Protein AF-0000000087553907 (afdb_homodimer)

Organism: NCBI:txid2305228

InterPro domains:
  IPR000595 Cyclic nucleotide-binding domain [cd00038] (11-124)
  IPR014710 RmlC-like jelly roll fold [G3DSA:2.60.120.10] (2-143)
  IPR018490 Cyclic nucleotide-binding domain superfamily [SSF51206] (7-142)

Secondary structure (DSSP, 8-state):
-HHHHHHHHTT----HHHHHHHHTT-EEEEE-TT-EEE-TTSB--EEEEEEES-EEEEEE-TTS-EEEEEEE-TT-EES-HHHHHHT-B-SEEEEESSSEEEEEEEHHHHHHHHHH-THHHHHHHHHHHHHHHHHHHHHHHHHHS-HHHHHHHHHHH-HHHHHHS-HHHHHHHHT--HHHHHHHHHHHH-/-HHHHHHHHTT----HHHHHHHHTT-EEEEE-TT-EEE-TTSB--EEEEEEES-EEEEEE-TTS-EEEEEEE-TT-EES-HHHHHHT-B-SEEEEESSSEEEEEEEHHHHHHHHHH-THHHHHHHHHHHHHHHHHHHHHHHHHHS-HHHHHHHHHHH-HHHHHHS-HHHHHHHTT--HHHHHHHHHHHH-

Foldseek 3Di:
DVLVVVLLVVFDDDDPVLVVVLCVQKDKDKAAAFGWPDAAFAFWWKKKAWQAAKKWKWAQDPVRDTATADMHGHSAMDTPPVRQQVSHGHRMIMTTNHTTMIIIHGSVSVVVSCVVPVRVVRVVVVNVVVVVVVVVVVVVCVVPDDLLRSVVVCCVVCVVVCVRGDQCNVCSNSVHHSVVSVVSVVVVVD/DVLVVVLLVVFDDDDPVLVVVLCVQKDKDKAAAFGWPDAAFAFWWKKKAWQAAKKWKWAQDPVRDTATADMHGHSAMDTPPVRQQVRHGHRMIMTTNHTTMIIIHGSVSVVVSCVVPVRVVRVVVVNVVVVVVVVVVVVVCVVPDDLLRSVVVCCVVPVVVCVRGDQCNVCSNSVHHSVVSVVSVVVVVD

Structure (mmCIF, N/CA/C/O backbone):
data_AF-0000000087553907-model_v1
#
loop_
_entity.id
_entity.type
_entity.pdbx_description
1 polymer 'Crp/Fnr family transcriptional regulator'
#
loop_
_atom_site.group_PDB
_atom_site.id
_atom_site.type_symbol
_atom_site.label_atom_id
_atom_site.label_alt_id
_atom_site.label_comp_id
_atom_site.label_asym_id
_atom_site.label_entity_id
_atom_site.label_seq_id
_atom_site.pdbx_PDB_ins_code
_atom_site.Cartn_x
_atom_site.Cartn_y
_atom_site.Cartn_z
_atom_site.occupancy
_atom_site.B_iso_or_equiv
_atom_site.auth_seq_id
_atom_site.auth_comp_id
_atom_site.auth_asym_id
_atom_site.auth_atom_id
_atom_site.pdbx_PDB_model_num
ATOM 1 N N . MET A 1 1 ? 16.312 -19.281 -7.898 1 86.62 1 MET A N 1
ATOM 2 C CA . MET A 1 1 ? 14.891 -19.109 -7.617 1 86.62 1 MET A CA 1
ATOM 3 C C . MET A 1 1 ? 14.5 -19.828 -6.336 1 86.62 1 MET A C 1
ATOM 5 O O . MET A 1 1 ? 13.312 -19.938 -6.02 1 86.62 1 MET A O 1
ATOM 9 N N . GLU A 1 2 ? 15.594 -20.219 -5.574 1 89.62 2 GLU A N 1
ATOM 10 C CA . GLU A 1 2 ? 15.344 -20.953 -4.336 1 89.62 2 GLU A CA 1
ATOM 11 C C . GLU A 1 2 ? 14.75 -20.047 -3.268 1 89.62 2 GLU A C 1
ATOM 13 O O . GLU A 1 2 ? 13.859 -20.453 -2.52 1 89.62 2 GLU A O 1
ATOM 18 N N . ILE A 1 3 ? 15.242 -18.828 -3.307 1 94.94 3 ILE A N 1
ATOM 19 C CA . ILE A 1 3 ? 14.766 -17.859 -2.324 1 94.94 3 ILE A CA 1
ATOM 20 C C . ILE A 1 3 ? 13.297 -17.547 -2.58 1 94.94 3 ILE A C 1
ATOM 22 O O . ILE A 1 3 ? 12.492 -17.516 -1.645 1 94.94 3 ILE A O 1
ATOM 26 N N . PHE A 1 4 ? 12.93 -17.406 -3.801 1 96.81 4 PHE A N 1
ATOM 27 C CA . PHE A 1 4 ? 11.539 -17.125 -4.145 1 96.81 4 PHE A CA 1
ATOM 28 C C . PHE A 1 4 ? 10.641 -18.297 -3.803 1 96.81 4 PHE A C 1
ATOM 30 O O . PHE A 1 4 ? 9.516 -18.109 -3.322 1 96.81 4 PHE A O 1
ATOM 37 N N . LYS A 1 5 ? 11.133 -19.5 -4.051 1 95.81 5 LYS A N 1
ATOM 38 C CA . LYS A 1 5 ? 10.375 -20.688 -3.717 1 95.81 5 LYS A CA 1
ATOM 39 C C . LYS A 1 5 ? 10.047 -20.75 -2.227 1 95.81 5 LYS A C 1
ATOM 41 O O . LYS A 1 5 ? 8.906 -21.016 -1.843 1 95.81 5 LYS A O 1
ATOM 46 N N . ALA A 1 6 ? 11.086 -20.5 -1.473 1 96.19 6 ALA A N 1
ATOM 47 C CA . ALA A 1 6 ? 10.906 -20.5 -0.023 1 96.19 6 ALA A CA 1
ATOM 48 C C . ALA A 1 6 ? 9.969 -19.391 0.415 1 96.19 6 ALA A C 1
ATOM 50 O O . ALA A 1 6 ? 9.172 -19.562 1.337 1 96.19 6 ALA A O 1
ATOM 51 N N . HIS A 1 7 ? 10.078 -18.266 -0.23 1 96.88 7 HIS A N 1
ATOM 52 C CA . HIS A 1 7 ? 9.211 -17.125 0.056 1 96.88 7 HIS A CA 1
ATOM 53 C C . HIS A 1 7 ? 7.758 -17.438 -0.272 1 96.88 7 HIS A C 1
ATOM 55 O O . HIS A 1 7 ? 6.863 -17.172 0.531 1 96.88 7 HIS A O 1
ATOM 61 N N . LEU A 1 8 ? 7.566 -18 -1.447 1 96.56 8 LEU A N 1
ATOM 62 C CA . LEU A 1 8 ? 6.23 -18.359 -1.904 1 96.56 8 LEU A CA 1
ATOM 63 C C . LEU A 1 8 ? 5.559 -19.312 -0.924 1 96.56 8 LEU A C 1
ATOM 65 O O . LEU A 1 8 ? 4.359 -19.203 -0.661 1 96.56 8 LEU A O 1
ATOM 69 N N . ALA A 1 9 ? 6.32 -20.203 -0.347 1 95.56 9 ALA A N 1
ATOM 70 C CA . ALA A 1 9 ? 5.812 -21.266 0.519 1 95.56 9 ALA A CA 1
ATOM 71 C C . ALA A 1 9 ? 5.285 -20.703 1.832 1 95.56 9 ALA A C 1
ATOM 73 O O . ALA A 1 9 ? 4.516 -21.359 2.535 1 95.56 9 ALA A O 1
ATOM 74 N N . LYS A 1 10 ? 5.723 -19.5 2.172 1 95.38 10 LYS A N 1
ATOM 75 C CA . LYS A 1 10 ? 5.242 -18.844 3.387 1 95.38 10 LYS A CA 1
ATOM 76 C C . LYS A 1 10 ? 3.803 -18.375 3.223 1 95.38 10 LYS A C 1
ATOM 78 O O . LYS A 1 10 ? 3.125 -18.078 4.211 1 95.38 10 LYS A O 1
ATOM 83 N N . PHE A 1 11 ? 3.344 -18.328 1.956 1 94.56 11 PHE A N 1
ATOM 84 C CA . PHE A 1 11 ? 2.062 -17.672 1.715 1 94.56 11 PHE A CA 1
ATOM 85 C C . PHE A 1 11 ? 1.065 -18.641 1.1 1 94.56 11 PHE A C 1
ATOM 87 O O . PHE A 1 11 ? -0.137 -18.547 1.354 1 94.56 11 PHE A O 1
ATOM 94 N N . ILE A 1 12 ? 1.565 -19.516 0.265 1 94.25 12 ILE A N 1
ATOM 95 C CA . ILE A 1 12 ? 0.66 -20.438 -0.421 1 94.25 12 ILE A CA 1
ATOM 96 C C . ILE A 1 12 ? 1.285 -21.828 -0.489 1 94.25 12 ILE A C 1
ATOM 98 O O . ILE A 1 12 ? 2.504 -21.969 -0.365 1 94.25 12 ILE A O 1
ATOM 102 N N . SER A 1 13 ? 0.379 -22.797 -0.747 1 94.44 13 SER A N 1
ATOM 103 C CA . SER A 1 13 ? 0.808 -24.188 -0.939 1 94.44 13 SER A CA 1
ATOM 104 C C . SER A 1 13 ? 0.602 -24.625 -2.383 1 94.44 13 SER A C 1
ATOM 106 O O . SER A 1 13 ? -0.511 -24.562 -2.908 1 94.44 13 SER A O 1
ATOM 108 N N . VAL A 1 14 ? 1.684 -24.969 -2.963 1 93.75 14 VAL A N 1
ATOM 109 C CA . VAL A 1 14 ? 1.613 -25.484 -4.328 1 93.75 14 VAL A CA 1
ATOM 110 C C . VAL A 1 14 ? 2.445 -26.766 -4.445 1 93.75 14 VAL A C 1
ATOM 112 O O . VAL A 1 14 ? 3.42 -26.938 -3.713 1 93.75 14 VAL A O 1
ATOM 115 N N . ASP A 1 15 ? 1.983 -27.609 -5.328 1 94.31 15 ASP A N 1
ATOM 116 C CA . ASP A 1 15 ? 2.789 -28.812 -5.551 1 94.31 15 ASP A CA 1
ATOM 117 C C . ASP A 1 15 ? 3.938 -28.531 -6.516 1 94.31 15 ASP A C 1
ATOM 119 O O . ASP A 1 15 ? 4.074 -27.406 -7.012 1 94.31 15 ASP A O 1
ATOM 123 N N . GLU A 1 16 ? 4.758 -29.5 -6.723 1 94.88 16 GLU A N 1
ATOM 124 C CA . GLU A 1 16 ? 5.992 -29.312 -7.477 1 94.88 16 GLU A CA 1
ATOM 125 C C . GLU A 1 16 ? 5.703 -28.922 -8.922 1 94.88 16 GLU A C 1
ATOM 127 O O . GLU A 1 16 ? 6.414 -28.109 -9.508 1 94.88 16 GLU A O 1
ATOM 132 N N . ASP A 1 17 ? 4.738 -29.531 -9.508 1 96.62 17 ASP A N 1
ATOM 133 C CA . ASP A 1 17 ? 4.383 -29.219 -10.891 1 96.62 17 ASP A CA 1
ATOM 134 C C . ASP A 1 17 ? 3.875 -27.781 -11.016 1 96.62 17 ASP A C 1
ATOM 136 O O . ASP A 1 17 ? 4.266 -27.062 -11.938 1 96.62 17 ASP A O 1
ATOM 140 N N . GLU A 1 18 ? 3.043 -27.453 -10.133 1 96.25 18 GLU A N 1
ATOM 141 C CA . GLU A 1 18 ? 2.514 -26.094 -10.109 1 96.25 18 GLU A CA 1
ATOM 142 C C . GLU A 1 18 ? 3.625 -25.078 -9.875 1 96.25 18 GLU A C 1
ATOM 144 O O . GLU A 1 18 ? 3.646 -24.016 -10.508 1 96.25 18 GLU A O 1
ATOM 149 N N . LEU A 1 19 ? 4.512 -25.453 -8.969 1 96.62 19 LEU A N 1
ATOM 150 C CA . LEU A 1 19 ? 5.629 -24.562 -8.656 1 96.62 19 LEU A CA 1
ATOM 151 C C . LEU A 1 19 ? 6.5 -24.344 -9.891 1 96.62 19 LEU A C 1
ATOM 153 O O . LEU A 1 19 ? 6.891 -23.203 -10.18 1 96.62 19 LEU A O 1
ATOM 157 N N . THR A 1 20 ? 6.797 -25.359 -10.578 1 97 20 THR A N 1
ATOM 158 C CA . THR A 1 20 ? 7.594 -25.266 -11.805 1 97 20 THR A CA 1
ATOM 159 C C . THR A 1 20 ? 6.902 -24.375 -12.828 1 97 20 THR A C 1
ATOM 161 O O . THR A 1 20 ? 7.551 -23.562 -13.477 1 97 20 THR A O 1
ATOM 164 N N . SER A 1 21 ? 5.652 -24.609 -12.992 1 98 21 SER A N 1
ATOM 165 C CA . SER A 1 21 ? 4.863 -23.781 -13.906 1 98 21 SER A CA 1
ATOM 166 C C . SER A 1 21 ? 4.906 -22.312 -13.508 1 98 21 SER A C 1
ATOM 168 O O . SER A 1 21 ? 5.137 -21.453 -14.352 1 98 21 SER A O 1
ATOM 170 N N . ILE A 1 22 ? 4.723 -22.016 -12.195 1 98 22 ILE A N 1
ATOM 171 C CA . ILE A 1 22 ? 4.746 -20.656 -11.68 1 98 22 ILE A CA 1
ATOM 172 C C . ILE A 1 22 ? 6.109 -20.031 -11.961 1 98 22 ILE A C 1
ATOM 174 O O . ILE A 1 22 ? 6.184 -18.906 -12.484 1 98 22 ILE A O 1
ATOM 178 N N . LEU A 1 23 ? 7.156 -20.75 -11.703 1 97.44 23 LEU A N 1
ATOM 179 C CA . LEU A 1 23 ? 8.508 -20.219 -11.828 1 97.44 23 LEU A CA 1
ATOM 180 C C . LEU A 1 23 ? 8.844 -19.906 -13.281 1 97.44 23 LEU A C 1
ATOM 182 O O . LEU A 1 23 ? 9.695 -19.062 -13.555 1 97.44 23 LEU A O 1
ATOM 186 N N . SER A 1 24 ? 8.172 -20.547 -14.195 1 97.88 24 SER A N 1
ATOM 187 C CA . SER A 1 24 ? 8.453 -20.391 -15.617 1 97.88 24 SER A CA 1
ATOM 188 C C . SER A 1 24 ? 8.062 -19 -16.109 1 97.88 24 SER A C 1
ATOM 190 O O . SER A 1 24 ? 8.469 -18.578 -17.203 1 97.88 24 SER A O 1
ATOM 192 N N . PHE A 1 25 ? 7.32 -18.234 -15.328 1 98.19 25 PHE A N 1
ATOM 193 C CA . PHE A 1 25 ? 6.863 -16.906 -15.727 1 98.19 25 PHE A CA 1
ATOM 194 C C . PHE A 1 25 ? 7.902 -15.859 -15.383 1 98.19 25 PHE A C 1
ATOM 196 O O . PHE A 1 25 ? 7.789 -14.703 -15.805 1 98.19 25 PHE A O 1
ATOM 203 N N . PHE A 1 26 ? 8.914 -16.25 -14.625 1 98.12 26 PHE A N 1
ATOM 204 C CA . PHE A 1 26 ? 9.906 -15.297 -14.133 1 98.12 26 PHE A CA 1
ATOM 205 C C . PHE A 1 26 ? 11.227 -15.453 -14.883 1 98.12 26 PHE A C 1
ATOM 207 O O . PHE A 1 26 ? 11.594 -16.562 -15.273 1 98.12 26 PHE A O 1
ATOM 214 N N . GLU A 1 27 ? 11.867 -14.367 -15.086 1 97.81 27 GLU A N 1
ATOM 215 C CA . GLU A 1 27 ? 13.227 -14.359 -15.617 1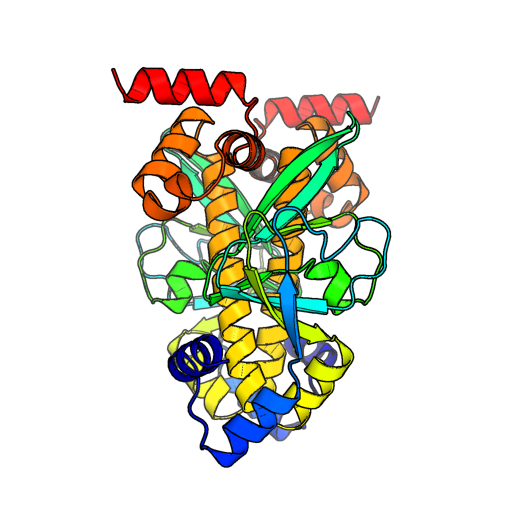 97.81 27 GLU A CA 1
ATOM 216 C C . GLU A 1 27 ? 14.242 -13.977 -14.547 1 97.81 27 GLU A C 1
ATOM 218 O O . GLU A 1 27 ? 13.984 -13.086 -13.734 1 97.81 27 GLU A O 1
ATOM 223 N N . VAL A 1 28 ? 15.359 -14.664 -14.531 1 97.69 28 VAL A N 1
ATOM 224 C CA . VAL A 1 28 ? 16.438 -14.32 -13.602 1 97.69 28 VAL A CA 1
ATOM 225 C C . VAL A 1 28 ? 17.312 -13.227 -14.203 1 97.69 28 VAL A C 1
ATOM 227 O O . VAL A 1 28 ? 17.719 -13.32 -15.367 1 97.69 28 VAL A O 1
ATOM 230 N N . LEU A 1 29 ? 17.578 -12.203 -13.438 1 98.19 29 LEU A N 1
ATOM 231 C CA . LEU A 1 29 ? 18.406 -11.094 -13.891 1 98.19 29 LEU A CA 1
ATOM 232 C C . LEU A 1 29 ? 19.516 -10.797 -12.883 1 98.19 29 LEU A C 1
ATOM 234 O O . LEU A 1 29 ? 19.25 -10.453 -11.734 1 98.19 29 LEU A O 1
ATOM 238 N N . GLU A 1 30 ? 20.703 -11 -13.266 1 98.19 30 GLU A N 1
ATOM 239 C CA . GLU A 1 30 ? 21.859 -10.555 -12.492 1 98.19 30 GLU A CA 1
ATOM 240 C C . GLU A 1 30 ? 22.188 -9.094 -12.781 1 98.19 30 GLU A C 1
ATOM 242 O O . GLU A 1 30 ? 22.266 -8.688 -13.938 1 98.19 30 GLU A O 1
ATOM 247 N N . VAL A 1 31 ? 22.344 -8.375 -11.75 1 97.75 31 VAL A N 1
ATOM 248 C CA . VAL A 1 31 ? 22.516 -6.93 -11.898 1 97.75 31 VAL A CA 1
ATOM 249 C C . VAL A 1 31 ? 23.781 -6.48 -11.18 1 97.75 31 VAL A C 1
ATOM 251 O O . VAL A 1 31 ? 24.031 -6.867 -10.039 1 97.75 31 VAL A O 1
ATOM 254 N N . LYS A 1 32 ? 24.594 -5.66 -11.844 1 98.25 32 LYS A N 1
ATOM 255 C CA . LYS A 1 32 ? 25.797 -5.102 -11.234 1 98.25 32 LYS A CA 1
ATOM 256 C C . LYS A 1 32 ? 25.453 -3.951 -10.297 1 98.25 32 LYS A C 1
ATOM 258 O O . LYS A 1 32 ? 24.359 -3.396 -10.359 1 98.25 32 LYS A O 1
ATOM 263 N N . LYS A 1 33 ? 26.406 -3.729 -9.43 1 97.38 33 LYS A N 1
ATOM 264 C CA . LYS A 1 33 ? 26.25 -2.559 -8.57 1 97.38 33 LYS A CA 1
ATOM 265 C C . LYS A 1 33 ? 26.031 -1.294 -9.398 1 97.38 33 LYS A C 1
ATOM 267 O O . LYS A 1 33 ? 26.703 -1.08 -10.406 1 97.38 33 LYS A O 1
ATOM 272 N N . LYS A 1 34 ? 25 -0.521 -9.086 1 97.44 34 LYS A N 1
ATOM 273 C CA . LYS A 1 34 ? 24.672 0.776 -9.672 1 97.44 34 LYS A CA 1
ATOM 274 C C . LYS A 1 34 ? 24.094 0.619 -11.07 1 97.44 34 LYS A C 1
ATOM 276 O O . LYS A 1 34 ? 24.094 1.565 -11.859 1 97.44 34 LYS A O 1
ATOM 281 N N . GLN A 1 35 ? 23.703 -0.56 -11.375 1 98.31 35 GLN A N 1
ATOM 282 C CA . GLN A 1 35 ? 23.016 -0.763 -12.648 1 98.31 35 GLN A CA 1
ATOM 283 C C . GLN A 1 35 ? 21.547 -0.369 -12.555 1 98.31 35 GLN A C 1
ATOM 285 O O . GLN A 1 35 ? 20.875 -0.718 -11.594 1 98.31 35 GLN A O 1
ATOM 290 N N . ASN A 1 36 ? 21.047 0.362 -13.562 1 98.19 36 ASN A N 1
ATOM 291 C CA . ASN A 1 36 ? 19.641 0.758 -13.602 1 98.19 36 ASN A CA 1
ATOM 292 C C . ASN A 1 36 ? 18.766 -0.342 -14.195 1 98.19 36 ASN A C 1
ATOM 294 O O . ASN A 1 36 ? 19.078 -0.88 -15.258 1 98.19 36 ASN A O 1
ATOM 298 N N . LEU A 1 37 ? 17.781 -0.669 -13.469 1 98.25 37 LEU A N 1
ATOM 299 C CA . LEU A 1 37 ? 16.797 -1.632 -13.953 1 98.25 37 LEU A CA 1
ATOM 300 C C . LEU A 1 37 ? 15.602 -0.92 -14.57 1 98.25 37 LEU A C 1
ATOM 302 O O . LEU A 1 37 ? 14.883 -1.499 -15.383 1 98.25 37 LEU A O 1
ATOM 306 N N . MET A 1 38 ? 15.328 0.239 -14.188 1 97.5 38 MET A N 1
ATOM 307 C CA . MET A 1 38 ? 14.297 1.128 -14.711 1 97.5 38 MET A CA 1
ATOM 308 C C . MET A 1 38 ? 14.773 2.576 -14.719 1 97.5 38 MET A C 1
ATOM 310 O O . MET A 1 38 ? 15.391 3.035 -13.75 1 97.5 38 MET A O 1
ATOM 314 N N . ILE A 1 39 ? 14.508 3.254 -15.781 1 97 39 ILE A N 1
ATOM 315 C CA . ILE A 1 39 ? 14.906 4.648 -15.922 1 97 39 ILE A CA 1
ATOM 316 C C . ILE A 1 39 ? 13.664 5.531 -16 1 97 39 ILE A C 1
ATOM 318 O O . ILE A 1 39 ? 12.719 5.223 -16.734 1 97 39 ILE A O 1
ATOM 322 N N . GLY A 1 40 ? 13.734 6.543 -15.195 1 96.31 40 GLY A N 1
ATOM 323 C CA . GLY A 1 40 ? 12.641 7.496 -15.273 1 96.31 40 GLY A CA 1
ATOM 324 C C . GLY A 1 40 ? 12.375 7.992 -16.688 1 96.31 40 GLY A C 1
ATOM 325 O O . GLY A 1 40 ? 13.312 8.234 -17.453 1 96.31 40 GLY A O 1
ATOM 326 N N . GLY A 1 41 ? 11.078 8.125 -16.984 1 96.62 41 GLY A N 1
ATOM 327 C CA . GLY A 1 41 ? 10.711 8.594 -18.312 1 96.62 41 GLY A CA 1
ATOM 328 C C . GLY A 1 41 ? 10.367 7.465 -19.266 1 96.62 41 GLY A C 1
ATOM 329 O O . GLY A 1 41 ? 9.969 7.715 -20.406 1 96.62 41 GLY A O 1
ATOM 330 N N . GLU A 1 42 ? 10.508 6.234 -18.844 1 96.81 42 GLU A N 1
ATOM 331 C CA . GLU A 1 42 ? 10.133 5.082 -19.656 1 96.81 42 GLU A CA 1
ATOM 332 C C . GLU A 1 42 ? 8.898 4.387 -19.109 1 96.81 42 GLU A C 1
ATOM 334 O O . GLU A 1 42 ? 8.531 4.586 -17.938 1 96.81 42 GLU A O 1
ATOM 339 N N . VAL A 1 43 ? 8.297 3.605 -19.953 1 97.75 43 VAL A N 1
ATOM 340 C CA . VAL A 1 43 ? 7.145 2.826 -19.516 1 97.75 43 VAL A CA 1
ATOM 341 C C . VAL A 1 43 ? 7.586 1.761 -18.516 1 97.75 43 VAL A C 1
ATOM 343 O O . VAL A 1 43 ? 8.578 1.065 -18.734 1 97.75 43 VAL A O 1
ATOM 346 N N . CYS A 1 44 ? 6.938 1.683 -17.391 1 98.06 44 CYS A N 1
ATOM 347 C CA . CYS A 1 44 ? 7.207 0.649 -16.391 1 98.06 44 CYS A CA 1
ATOM 348 C C . CYS A 1 44 ? 6.645 -0.695 -16.828 1 98.06 44 CYS A C 1
ATOM 350 O O . CYS A 1 44 ? 5.426 -0.893 -16.844 1 98.06 44 CYS A O 1
ATOM 352 N N . ARG A 1 45 ? 7.461 -1.688 -17.062 1 97.12 45 ARG A N 1
ATOM 353 C CA . ARG A 1 45 ? 7.004 -2.928 -17.688 1 97.12 45 ARG A CA 1
ATOM 354 C C . ARG A 1 45 ? 7.238 -4.117 -16.75 1 97.12 45 ARG A C 1
ATOM 356 O O . ARG A 1 45 ? 6.648 -5.184 -16.953 1 97.12 45 ARG A O 1
ATOM 363 N N . PHE A 1 46 ? 8.07 -3.83 -15.727 1 98.19 46 PHE A N 1
ATOM 364 C CA . PHE A 1 46 ? 8.523 -4.977 -14.945 1 98.19 46 PHE A CA 1
ATOM 365 C C . PHE A 1 46 ? 8.422 -4.691 -13.453 1 98.19 46 PHE A C 1
ATOM 367 O O . PHE A 1 46 ? 8.445 -3.529 -13.039 1 98.19 46 PHE A O 1
ATOM 374 N N . MET A 1 47 ? 8.203 -5.68 -12.703 1 98.5 47 MET A N 1
ATOM 375 C CA . MET A 1 47 ? 8.477 -5.676 -11.273 1 98.5 47 MET A CA 1
ATOM 376 C C . MET A 1 47 ? 9.586 -6.656 -10.922 1 98.5 47 MET A C 1
ATOM 378 O O . MET A 1 47 ? 9.82 -7.625 -11.648 1 98.5 47 MET A O 1
ATOM 382 N N . TYR A 1 48 ? 10.258 -6.414 -9.844 1 98.75 48 TYR A N 1
ATOM 383 C CA . TYR A 1 48 ? 11.453 -7.172 -9.508 1 98.75 48 TYR A CA 1
ATOM 384 C C . TYR A 1 48 ? 11.352 -7.754 -8.102 1 98.75 48 TYR A C 1
ATOM 386 O O . TYR A 1 48 ? 10.938 -7.066 -7.168 1 98.75 48 TYR A O 1
ATOM 394 N N . PHE A 1 49 ? 11.633 -8.969 -7.945 1 98.75 49 PHE A N 1
ATOM 395 C CA . PHE A 1 49 ? 11.812 -9.641 -6.66 1 98.75 49 PHE A CA 1
ATOM 396 C C . PHE A 1 49 ? 13.289 -9.836 -6.355 1 98.75 49 PHE A C 1
ATOM 398 O O . PHE A 1 49 ? 14.023 -10.43 -7.152 1 98.75 49 PHE A O 1
ATOM 405 N N . VAL A 1 50 ? 13.719 -9.422 -5.156 1 98.25 50 VAL A N 1
ATOM 406 C CA . VAL A 1 50 ? 15.141 -9.492 -4.836 1 98.25 50 VAL A CA 1
ATOM 407 C C . VAL A 1 50 ? 15.477 -10.867 -4.262 1 98.25 50 VAL A C 1
ATOM 409 O O . VAL A 1 50 ? 15.055 -11.195 -3.148 1 98.25 50 VAL A O 1
ATOM 412 N N . GLU A 1 51 ? 16.188 -11.617 -5.043 1 98.12 51 GLU A N 1
ATOM 413 C CA . GLU A 1 51 ? 16.703 -12.883 -4.543 1 98.12 51 GLU A CA 1
ATOM 414 C C . GLU A 1 51 ? 17.938 -12.68 -3.666 1 98.12 51 GLU A C 1
ATOM 416 O O . GLU A 1 51 ? 18.06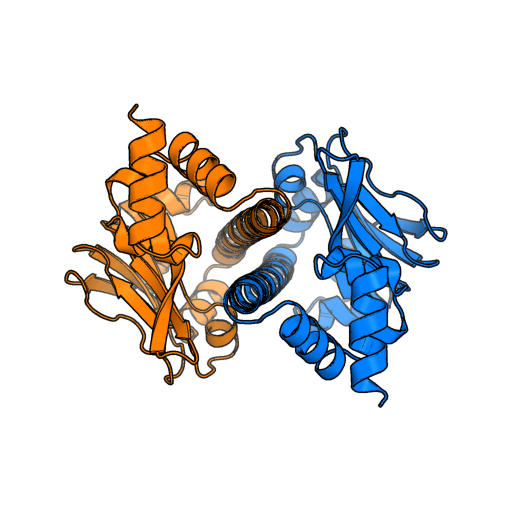2 -13.297 -2.607 1 98.12 51 GLU A O 1
ATOM 421 N N . LYS A 1 52 ? 18.781 -11.906 -4.145 1 97.25 52 LYS A N 1
ATOM 422 C CA . LYS A 1 52 ? 20 -11.516 -3.449 1 97.25 52 LYS A CA 1
ATOM 423 C C . LYS A 1 52 ? 20.375 -10.07 -3.777 1 97.25 52 LYS A C 1
ATOM 425 O O . LYS A 1 52 ? 20.312 -9.656 -4.934 1 97.25 52 LYS A O 1
ATOM 430 N N . GLY A 1 53 ? 20.766 -9.383 -2.684 1 96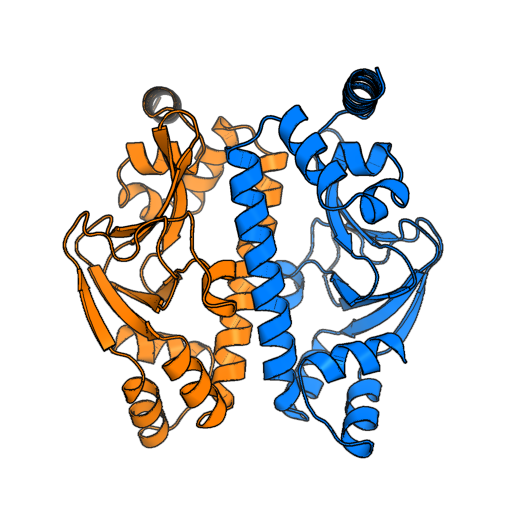.81 53 GLY A N 1
ATOM 431 C CA . GLY A 1 53 ? 21.25 -8.031 -2.902 1 96.81 53 GLY A CA 1
ATOM 432 C C . GLY A 1 53 ? 20.297 -6.961 -2.41 1 96.81 53 GLY A C 1
ATOM 433 O O . GLY A 1 53 ? 19.594 -7.156 -1.406 1 96.81 53 GLY A O 1
ATOM 434 N N . CYS A 1 54 ? 20.328 -5.738 -3.025 1 97.5 54 CYS A N 1
ATOM 435 C CA . CYS A 1 54 ? 19.562 -4.578 -2.586 1 97.5 54 CYS A CA 1
ATOM 436 C C . CYS A 1 54 ? 19.297 -3.623 -3.746 1 97.5 54 CYS A C 1
ATOM 438 O O . CYS A 1 54 ? 20.219 -3.246 -4.465 1 97.5 54 CYS A O 1
ATOM 440 N N . LEU A 1 55 ? 18.062 -3.34 -3.984 1 98.19 55 LEU A N 1
ATOM 441 C CA . LEU A 1 55 ? 17.656 -2.342 -4.965 1 98.19 55 LEU A CA 1
ATOM 442 C C . LEU A 1 55 ? 17.125 -1.091 -4.277 1 98.19 55 LEU A C 1
ATOM 444 O O . LEU A 1 55 ? 16.734 -1.139 -3.107 1 98.19 55 LEU A O 1
ATOM 448 N N . ARG A 1 56 ? 17.156 -0.009 -4.969 1 97.94 56 ARG A N 1
ATOM 449 C CA . ARG A 1 56 ? 16.5 1.206 -4.504 1 97.94 56 ARG A CA 1
ATOM 450 C C . ARG A 1 56 ? 15.625 1.809 -5.605 1 97.94 56 ARG A C 1
ATOM 452 O O . ARG A 1 56 ? 15.906 1.633 -6.793 1 97.94 56 ARG A O 1
ATOM 459 N N . LYS A 1 57 ? 14.562 2.396 -5.227 1 98.12 57 LYS A N 1
ATOM 460 C CA . LYS A 1 57 ? 13.727 3.234 -6.078 1 98.12 57 LYS A CA 1
ATOM 461 C C . LYS A 1 57 ? 13.875 4.711 -5.723 1 98.12 57 LYS A C 1
ATOM 463 O O . LYS A 1 57 ? 13.836 5.074 -4.543 1 98.12 57 LYS A O 1
ATOM 468 N N . PHE A 1 58 ? 14.109 5.555 -6.715 1 97.69 58 PHE A N 1
ATOM 469 C CA . PHE A 1 58 ? 14.328 6.973 -6.453 1 97.69 58 PHE A CA 1
ATOM 470 C C . PHE A 1 58 ? 13.836 7.816 -7.621 1 97.69 58 PHE A C 1
ATOM 472 O O . PHE A 1 58 ? 13.609 7.297 -8.719 1 97.69 58 PHE A O 1
ATOM 479 N N . PHE A 1 59 ? 13.562 9.016 -7.383 1 96.38 59 PHE A N 1
ATOM 480 C CA . PHE A 1 59 ? 13.258 10 -8.414 1 96.38 59 PHE A CA 1
ATOM 481 C C . PHE A 1 59 ? 14.211 11.188 -8.336 1 96.38 59 PHE A C 1
ATOM 483 O O . PHE A 1 59 ? 14.938 11.336 -7.348 1 96.38 59 PHE A O 1
ATOM 490 N N . ILE A 1 60 ? 14.344 11.898 -9.375 1 94.75 60 ILE A N 1
ATOM 491 C CA . ILE A 1 60 ? 15.156 13.109 -9.406 1 94.75 60 ILE A CA 1
ATOM 492 C C . ILE A 1 60 ? 14.258 14.336 -9.211 1 94.75 60 ILE A C 1
ATOM 494 O O . ILE A 1 60 ? 13.359 14.586 -10.016 1 94.75 60 ILE A O 1
ATOM 498 N N . ASN A 1 61 ? 14.539 15.086 -8.188 1 88.75 61 ASN A N 1
ATOM 499 C CA . ASN A 1 61 ? 13.68 16.219 -7.879 1 88.75 61 ASN A CA 1
ATOM 500 C C . ASN A 1 61 ? 14 17.422 -8.758 1 88.75 61 ASN A C 1
ATOM 502 O O . ASN A 1 61 ? 14.875 17.359 -9.625 1 88.75 61 ASN A O 1
ATOM 506 N N . GLU A 1 62 ? 13.242 18.516 -8.547 1 85.88 62 GLU A N 1
ATOM 507 C CA . GLU A 1 62 ? 13.359 19.703 -9.383 1 85.88 62 GLU A CA 1
ATOM 508 C C . GLU A 1 62 ? 14.758 20.312 -9.289 1 85.88 62 GLU A C 1
ATOM 510 O O . GLU A 1 62 ? 15.211 21 -10.203 1 85.88 62 GLU A O 1
ATOM 515 N N . LYS A 1 63 ? 15.445 20.094 -8.203 1 87.19 63 LYS A N 1
ATOM 516 C CA . LYS A 1 63 ? 16.797 20.625 -7.988 1 87.19 63 LYS A CA 1
ATOM 517 C C . LYS A 1 63 ? 17.844 19.672 -8.555 1 87.19 63 LYS A C 1
ATOM 519 O O . LYS A 1 63 ? 19.047 19.891 -8.391 1 87.19 63 LYS A O 1
ATOM 524 N N . GLY A 1 64 ? 17.422 18.547 -9.133 1 90.69 64 GLY A N 1
ATOM 525 C CA . GLY A 1 64 ? 18.328 17.594 -9.734 1 90.69 64 GLY A CA 1
ATOM 526 C C . GLY A 1 64 ? 18.891 16.594 -8.734 1 90.69 64 GLY A C 1
ATOM 527 O O . GLY A 1 64 ? 19.844 15.875 -9.031 1 90.69 64 GLY A O 1
ATOM 528 N N . ILE A 1 65 ? 18.375 16.562 -7.621 1 91.75 65 ILE A N 1
ATOM 529 C CA . ILE A 1 65 ? 18.875 15.688 -6.559 1 91.75 65 ILE A CA 1
ATOM 530 C C . ILE A 1 65 ? 18.094 14.383 -6.555 1 91.75 65 ILE A C 1
ATOM 532 O O . ILE A 1 65 ? 16.859 14.391 -6.668 1 91.75 65 ILE A O 1
ATOM 536 N N . GLU A 1 66 ? 18.828 13.273 -6.43 1 94.69 66 GLU A N 1
ATOM 537 C CA . GLU A 1 66 ? 18.188 11.977 -6.301 1 94.69 66 GLU A CA 1
ATOM 538 C C . GLU A 1 66 ? 17.547 11.812 -4.918 1 94.69 66 GLU A C 1
ATOM 540 O O . GLU A 1 66 ? 18.219 12.023 -3.9 1 94.69 66 GLU A O 1
ATOM 545 N N . GLN A 1 67 ? 16.312 11.508 -4.934 1 95.44 67 GLN A N 1
ATOM 546 C CA . GLN A 1 67 ? 15.602 11.227 -3.691 1 95.44 67 GLN A CA 1
ATOM 547 C C . GLN A 1 67 ? 15.125 9.773 -3.646 1 95.44 67 GLN A C 1
ATOM 549 O O . GLN A 1 67 ? 14.195 9.398 -4.359 1 95.44 67 GLN A O 1
ATOM 554 N N . THR A 1 68 ? 15.781 8.992 -2.768 1 95.94 68 THR A N 1
ATOM 555 C CA . THR A 1 68 ? 15.383 7.598 -2.604 1 95.94 68 THR A CA 1
ATOM 556 C C . THR A 1 68 ? 14.062 7.5 -1.84 1 95.94 68 THR A C 1
ATOM 558 O O . THR A 1 68 ? 13.883 8.156 -0.816 1 95.94 68 THR A O 1
ATOM 561 N N . THR A 1 69 ? 13.133 6.664 -2.338 1 95 69 THR A N 1
ATOM 562 C CA . THR A 1 69 ? 11.836 6.527 -1.688 1 95 69 THR A CA 1
ATOM 563 C C . THR A 1 69 ? 11.648 5.117 -1.142 1 95 69 THR A C 1
ATOM 565 O O . THR A 1 69 ? 10.797 4.883 -0.285 1 95 69 THR A O 1
ATOM 568 N N . GLU A 1 70 ? 12.406 4.168 -1.61 1 95.38 70 GLU A N 1
ATOM 569 C CA . GLU A 1 70 ? 12.219 2.77 -1.237 1 95.38 70 GLU A CA 1
ATOM 570 C C . GLU A 1 70 ? 13.492 1.962 -1.439 1 95.38 70 GLU A C 1
ATOM 572 O O . GLU A 1 70 ? 14.258 2.225 -2.371 1 95.38 70 GLU A O 1
ATOM 577 N N . PHE A 1 71 ? 13.656 1.072 -0.506 1 95.31 71 PHE A N 1
ATOM 578 C CA . PHE A 1 71 ? 14.656 0.024 -0.699 1 95.31 71 PHE A CA 1
ATOM 579 C C . PHE A 1 71 ? 13.992 -1.347 -0.761 1 95.31 71 PHE A C 1
ATOM 581 O O . PHE A 1 71 ? 12.922 -1.552 -0.186 1 95.31 71 PHE A O 1
ATOM 588 N N . ALA A 1 72 ? 14.578 -2.221 -1.491 1 96.5 72 ALA A N 1
ATOM 589 C CA . ALA A 1 72 ? 14.164 -3.623 -1.499 1 96.5 72 ALA A CA 1
ATOM 590 C C . ALA A 1 72 ? 15.367 -4.547 -1.312 1 96.5 72 ALA A C 1
ATOM 592 O O . ALA A 1 72 ? 16.344 -4.473 -2.064 1 96.5 72 ALA A O 1
ATOM 593 N N . ILE A 1 73 ? 15.297 -5.34 -0.266 1 95 73 ILE A N 1
ATOM 594 C CA . ILE A 1 73 ? 16.297 -6.367 -0.012 1 95 73 ILE A CA 1
ATOM 595 C C . ILE A 1 73 ? 15.703 -7.75 -0.272 1 95 73 ILE A C 1
ATOM 597 O O . ILE A 1 73 ? 14.641 -7.867 -0.88 1 95 73 ILE A O 1
ATOM 601 N N . GLU A 1 74 ? 16.406 -8.781 0.134 1 96.12 74 GLU A N 1
ATOM 602 C CA . GLU A 1 74 ? 15.953 -10.141 -0.148 1 96.12 74 GLU A CA 1
ATOM 603 C C . GLU A 1 74 ? 14.516 -10.352 0.315 1 96.12 74 GLU A C 1
ATOM 605 O O . GLU A 1 74 ? 14.141 -9.93 1.409 1 96.12 74 GLU A O 1
ATOM 610 N N . ASN A 1 75 ? 13.672 -10.93 -0.625 1 96.69 75 ASN A N 1
ATOM 611 C CA . ASN A 1 75 ? 12.281 -11.305 -0.37 1 96.69 75 ASN A CA 1
ATOM 612 C C . ASN A 1 75 ? 11.328 -10.141 -0.623 1 96.69 75 ASN A C 1
ATOM 614 O O . ASN A 1 75 ? 10.117 -10.281 -0.453 1 96.69 75 ASN A O 1
ATOM 618 N N . TRP A 1 76 ? 11.898 -9.016 -0.984 1 96.44 76 TRP A N 1
ATOM 619 C CA . TRP A 1 76 ? 11.039 -7.863 -1.232 1 96.44 76 TRP A CA 1
ATOM 620 C C . TRP A 1 76 ? 10.805 -7.676 -2.727 1 96.44 76 TRP A C 1
ATOM 622 O O . TRP A 1 76 ? 11.695 -7.926 -3.541 1 96.44 76 TRP A O 1
ATOM 632 N N . TRP A 1 77 ? 9.648 -7.219 -3.066 1 98.44 77 TRP A N 1
ATOM 633 C CA . TRP A 1 77 ? 9.297 -6.766 -4.406 1 98.44 77 TRP A CA 1
ATOM 634 C C . TRP A 1 77 ? 9.516 -5.262 -4.547 1 98.44 77 TRP A C 1
ATOM 636 O O . TRP A 1 77 ? 9.445 -4.523 -3.564 1 98.44 77 TRP A O 1
ATOM 646 N N . ILE A 1 78 ? 9.836 -4.832 -5.785 1 98.25 78 ILE A N 1
ATOM 647 C CA . ILE A 1 78 ? 9.969 -3.395 -5.992 1 98.25 78 ILE A CA 1
ATOM 648 C C . ILE A 1 78 ? 9.562 -3.039 -7.422 1 98.25 78 ILE A C 1
ATOM 650 O O . ILE A 1 78 ? 9.883 -3.766 -8.367 1 98.25 78 ILE A O 1
ATOM 654 N N . THR A 1 79 ? 8.836 -2.025 -7.629 1 98.5 79 THR A N 1
ATOM 655 C CA . THR A 1 79 ? 8.438 -1.426 -8.898 1 98.5 79 THR A CA 1
ATOM 656 C C . THR A 1 79 ? 7.754 -0.079 -8.664 1 98.5 79 THR A C 1
ATOM 658 O O . THR A 1 79 ? 7.586 0.352 -7.523 1 98.5 79 THR A O 1
ATOM 661 N N . ASP A 1 80 ? 7.559 0.638 -9.734 1 97.94 80 ASP A N 1
ATOM 662 C CA . ASP A 1 80 ? 6.574 1.715 -9.703 1 97.94 80 ASP A CA 1
ATOM 663 C C . ASP A 1 80 ? 5.156 1.169 -9.867 1 97.94 80 ASP A C 1
ATOM 665 O O . ASP A 1 80 ? 4.656 1.055 -10.984 1 97.94 80 ASP A O 1
ATOM 669 N N . THR A 1 81 ? 4.555 0.909 -8.703 1 97.94 81 THR A N 1
ATOM 670 C CA . THR A 1 81 ? 3.311 0.148 -8.688 1 97.94 81 THR A CA 1
ATOM 671 C C . THR A 1 81 ? 2.244 0.843 -9.531 1 97.94 81 THR A C 1
ATOM 673 O O . THR A 1 81 ? 1.511 0.19 -10.273 1 97.94 81 THR A O 1
ATOM 676 N N . PHE A 1 82 ? 2.117 2.127 -9.445 1 96.56 82 PHE A N 1
ATOM 677 C CA . PHE A 1 82 ? 1.138 2.898 -10.203 1 96.56 82 PHE A CA 1
ATOM 678 C C . PHE A 1 82 ? 1.387 2.77 -11.695 1 96.56 82 PHE A C 1
ATOM 680 O O . PHE A 1 82 ? 0.468 2.465 -12.461 1 96.56 82 PHE A O 1
ATOM 687 N N . ALA A 1 83 ? 2.596 3.01 -12.07 1 97.44 83 ALA A N 1
ATOM 688 C CA . ALA A 1 83 ? 2.945 2.955 -13.484 1 97.44 83 ALA A CA 1
ATOM 689 C C . ALA A 1 83 ? 2.875 1.524 -14.016 1 97.44 83 ALA A C 1
ATOM 691 O O . ALA A 1 83 ? 2.482 1.297 -15.164 1 97.44 83 ALA A O 1
ATOM 692 N N . PHE A 1 84 ? 3.248 0.554 -13.18 1 97.94 84 PHE A N 1
ATOM 693 C CA . PHE A 1 84 ? 3.266 -0.849 -13.578 1 97.94 84 PHE A CA 1
ATOM 694 C C . PHE A 1 84 ? 1.861 -1.33 -13.93 1 97.94 84 PHE A C 1
ATOM 696 O O . PHE A 1 84 ? 1.647 -1.921 -14.992 1 97.94 84 PHE A O 1
ATOM 703 N N . GLU A 1 85 ? 0.933 -1.04 -13.055 1 95.06 85 GLU A N 1
ATOM 704 C CA . GLU A 1 85 ? -0.437 -1.514 -13.227 1 95.06 85 GLU A CA 1
ATOM 705 C C . GLU A 1 85 ? -1.071 -0.91 -14.477 1 95.06 85 GLU A C 1
ATOM 707 O O . GLU A 1 85 ? -1.913 -1.541 -15.117 1 95.06 85 GLU A O 1
ATOM 712 N N . ARG A 1 86 ? -0.616 0.286 -14.844 1 95 86 ARG A N 1
ATOM 713 C CA . ARG A 1 86 ? -1.23 1.017 -15.945 1 95 86 ARG A CA 1
ATOM 714 C C . ARG A 1 86 ? -0.351 0.97 -17.188 1 95 86 ARG A C 1
ATOM 716 O O . ARG A 1 86 ? -0.712 1.519 -18.234 1 95 86 ARG A O 1
ATOM 723 N N . GLN A 1 87 ? 0.767 0.285 -17.031 1 95.88 87 GLN A N 1
ATOM 724 C CA . GLN A 1 87 ? 1.747 0.29 -18.109 1 95.88 87 GLN A CA 1
ATOM 725 C C . GLN A 1 87 ? 2.014 1.708 -18.594 1 95.88 87 GLN A C 1
ATOM 727 O O . GLN A 1 87 ? 1.955 1.975 -19.797 1 95.88 87 GLN A O 1
ATOM 732 N N . ALA A 1 88 ? 2.279 2.555 -17.688 1 97.44 88 ALA A N 1
ATOM 733 C CA . ALA A 1 88 ? 2.48 3.98 -17.938 1 97.44 88 ALA A CA 1
ATOM 734 C C . ALA A 1 88 ? 3.939 4.375 -17.734 1 97.44 88 ALA A C 1
ATOM 736 O O . ALA A 1 88 ? 4.742 3.576 -17.234 1 97.44 88 ALA A O 1
ATOM 737 N N . ILE A 1 89 ? 4.25 5.613 -18.141 1 97.81 89 ILE A N 1
ATOM 738 C CA . ILE A 1 89 ? 5.586 6.164 -17.938 1 97.81 89 ILE A CA 1
ATOM 739 C C . ILE A 1 89 ? 5.82 6.418 -16.453 1 97.81 89 ILE A C 1
ATOM 741 O O . ILE A 1 89 ? 4.934 6.914 -15.75 1 97.81 89 ILE A O 1
ATOM 745 N N . SER A 1 90 ? 6.977 5.98 -15.984 1 97 90 SER A N 1
ATOM 746 C CA . SER A 1 90 ? 7.352 6.211 -14.594 1 97 90 SER A CA 1
ATOM 747 C C . SER A 1 90 ? 8.328 7.375 -14.469 1 97 90 SER A C 1
ATOM 749 O O . SER A 1 90 ? 9.164 7.586 -15.359 1 97 90 SER A O 1
ATOM 751 N N . GLU A 1 91 ? 8.203 8.086 -13.406 1 94.25 91 GLU A N 1
ATOM 752 C CA . GLU A 1 91 ? 9.188 9.125 -13.086 1 94.25 91 GLU A CA 1
ATOM 753 C C . GLU A 1 91 ? 10.258 8.594 -12.141 1 94.25 91 GLU A C 1
ATOM 755 O O . GLU A 1 91 ? 11.188 9.328 -11.773 1 94.25 91 GLU A O 1
ATOM 760 N N . PHE A 1 92 ? 10.125 7.34 -11.766 1 97.56 92 PHE A N 1
ATOM 761 C CA . PHE A 1 92 ? 11.055 6.73 -10.828 1 97.56 92 PHE A CA 1
ATOM 762 C C . PHE A 1 92 ? 12.148 5.957 -11.562 1 97.56 92 PHE A C 1
ATOM 764 O O . PHE A 1 92 ? 11.977 5.59 -12.727 1 97.56 92 PHE A O 1
ATOM 771 N N . ASN A 1 93 ? 13.227 5.84 -10.852 1 98.12 93 ASN A N 1
ATOM 772 C CA . ASN A 1 93 ? 14.32 4.953 -11.234 1 98.12 93 ASN A CA 1
ATOM 773 C C . ASN A 1 93 ? 14.469 3.791 -10.258 1 98.12 93 ASN A C 1
ATOM 775 O O . ASN A 1 93 ? 14.18 3.936 -9.062 1 98.12 93 ASN A O 1
ATOM 779 N N . ILE A 1 94 ? 14.797 2.691 -10.758 1 98.69 94 ILE A N 1
ATOM 780 C CA . ILE A 1 94 ? 15.203 1.572 -9.914 1 98.69 94 ILE A CA 1
ATOM 781 C C . ILE A 1 94 ? 16.641 1.176 -10.242 1 98.69 94 ILE A C 1
ATOM 783 O O . ILE A 1 94 ? 16.984 0.948 -11.406 1 98.69 94 ILE A O 1
ATOM 787 N N . GLN A 1 95 ? 17.438 1.151 -9.242 1 98.56 95 GLN A N 1
ATOM 788 C CA . GLN A 1 95 ? 18.875 0.901 -9.406 1 98.56 95 GLN A CA 1
ATOM 789 C C . GLN A 1 95 ? 19.391 -0.07 -8.352 1 98.56 95 GLN A C 1
ATOM 791 O O . GLN A 1 95 ? 18.922 -0.057 -7.207 1 98.56 95 GLN A O 1
ATOM 796 N N . SER A 1 96 ? 20.328 -0.922 -8.734 1 98.62 96 SER A N 1
ATOM 797 C CA . SER A 1 96 ? 20.953 -1.818 -7.77 1 98.62 96 SER A CA 1
ATOM 798 C C . SER A 1 96 ? 21.938 -1.067 -6.875 1 98.62 96 SER A C 1
ATOM 800 O O . SER A 1 96 ? 22.766 -0.302 -7.363 1 98.62 96 SER A O 1
ATOM 802 N N . VAL A 1 97 ? 21.797 -1.251 -5.57 1 97.5 97 VAL A N 1
ATOM 803 C CA . VAL A 1 97 ? 22.703 -0.635 -4.602 1 97.5 97 VAL A CA 1
ATOM 804 C C . VAL A 1 97 ? 23.969 -1.47 -4.477 1 97.5 97 VAL A C 1
ATOM 806 O O . VAL A 1 97 ? 25.047 -0.934 -4.199 1 97.5 97 VAL A O 1
ATOM 809 N N . GLU A 1 98 ? 23.938 -2.736 -4.613 1 97.25 98 GLU A N 1
ATOM 810 C CA . GLU A 1 98 ? 25.016 -3.721 -4.641 1 97.25 98 GLU A CA 1
ATOM 811 C C . GLU A 1 98 ? 24.734 -4.809 -5.676 1 97.25 98 GLU A C 1
ATOM 813 O O . GLU A 1 98 ? 23.672 -4.832 -6.297 1 97.25 98 GLU A O 1
ATOM 818 N N . LYS A 1 99 ? 25.75 -5.609 -5.953 1 98.06 99 LYS A N 1
ATOM 819 C CA . LYS A 1 99 ? 25.5 -6.746 -6.836 1 98.06 99 LYS A CA 1
ATOM 820 C C . LYS A 1 99 ? 24.281 -7.539 -6.379 1 98.06 99 LYS A C 1
ATOM 822 O O . LYS A 1 99 ? 24.156 -7.891 -5.203 1 98.06 99 LYS A O 1
ATOM 827 N N . SER A 1 100 ? 23.328 -7.715 -7.328 1 98.12 100 SER A N 1
ATOM 828 C CA . SER A 1 100 ? 22.047 -8.305 -6.938 1 98.12 100 SER A CA 1
ATOM 829 C C . SER A 1 100 ? 21.594 -9.359 -7.945 1 98.12 100 SER A C 1
ATOM 831 O O . SER A 1 100 ? 22.094 -9.398 -9.078 1 98.12 100 SER A O 1
ATOM 833 N N . MET A 1 101 ? 20.875 -10.258 -7.512 1 98.56 101 MET A N 1
ATOM 834 C CA . MET A 1 101 ? 20.109 -11.203 -8.32 1 98.56 101 MET A CA 1
ATOM 835 C C . MET A 1 101 ? 18.609 -11.016 -8.109 1 98.56 101 MET A C 1
ATOM 837 O O . MET A 1 101 ? 18.141 -11 -6.969 1 98.56 101 MET A O 1
ATOM 841 N N . THR A 1 102 ? 17.891 -10.828 -9.219 1 98.5 102 THR A N 1
ATOM 842 C CA . THR A 1 102 ? 16.469 -10.523 -9.094 1 98.5 102 THR A CA 1
ATOM 843 C C . THR A 1 102 ? 15.641 -11.422 -10.016 1 98.5 102 THR A C 1
ATOM 845 O O . THR A 1 102 ? 16.156 -11.969 -10.984 1 98.5 102 THR A O 1
ATOM 848 N N . LEU A 1 103 ? 14.453 -11.68 -9.617 1 98.62 103 LEU A N 1
ATOM 849 C CA . LEU A 1 103 ? 13.461 -12.219 -10.531 1 98.62 103 LEU A CA 1
ATOM 850 C C . LEU A 1 103 ? 12.648 -11.094 -11.172 1 98.62 103 LEU A C 1
ATOM 852 O O . LEU A 1 103 ? 12.25 -10.148 -10.492 1 98.62 103 LEU A O 1
ATOM 856 N N . VAL A 1 104 ? 12.453 -11.242 -12.445 1 98.62 104 VAL A N 1
ATOM 857 C CA . VAL A 1 104 ? 11.75 -10.219 -13.219 1 98.62 104 VAL A CA 1
ATOM 858 C C . VAL A 1 104 ? 10.406 -10.766 -13.688 1 98.62 104 VAL A C 1
ATOM 860 O O . VAL A 1 104 ? 10.328 -11.867 -14.227 1 98.62 104 VAL A O 1
ATOM 863 N N . LEU A 1 105 ? 9.414 -10.047 -13.43 1 98.62 105 LEU A N 1
ATOM 864 C CA . LEU A 1 105 ? 8.07 -10.375 -13.883 1 98.62 105 LEU A CA 1
ATOM 865 C C . LEU A 1 105 ? 7.48 -9.242 -14.719 1 98.62 105 LEU A C 1
ATOM 867 O O . LEU A 1 105 ? 7.383 -8.109 -14.25 1 98.62 105 LEU A O 1
ATOM 871 N N . SER A 1 106 ? 7.125 -9.523 -15.953 1 98.19 106 SER A N 1
ATOM 872 C CA . SER A 1 106 ? 6.465 -8.523 -16.781 1 98.19 106 SER A CA 1
ATOM 873 C C . SER A 1 106 ? 4.977 -8.438 -16.469 1 98.19 106 SER A C 1
ATOM 875 O O . SER A 1 106 ? 4.406 -9.359 -15.875 1 98.19 106 SER A O 1
ATOM 877 N N . PHE A 1 107 ? 4.398 -7.328 -16.859 1 96.88 107 PHE A N 1
ATOM 878 C CA . PHE A 1 107 ? 2.965 -7.16 -16.656 1 96.88 107 PHE A CA 1
ATOM 879 C C . PHE A 1 107 ? 2.186 -8.258 -17.375 1 96.88 107 PHE A C 1
ATOM 881 O O . PHE A 1 107 ? 1.263 -8.844 -16.812 1 96.88 107 PHE A O 1
ATOM 888 N N . GLN A 1 108 ? 2.527 -8.531 -18.594 1 97 108 GLN A N 1
ATOM 889 C CA . GLN A 1 108 ? 1.849 -9.547 -19.391 1 97 108 GLN A CA 1
ATOM 890 C C . GLN A 1 108 ? 1.988 -10.93 -18.75 1 97 108 GLN A C 1
ATOM 892 O O . GLN A 1 108 ? 1.015 -11.68 -18.672 1 97 108 GLN A O 1
ATOM 897 N N . SER A 1 109 ? 3.217 -11.195 -18.344 1 98.12 109 SER A N 1
ATOM 898 C CA . SER A 1 109 ? 3.451 -12.477 -17.688 1 98.12 109 SER A CA 1
ATOM 899 C C . SER A 1 109 ? 2.65 -12.602 -16.391 1 98.12 109 SER A C 1
ATOM 901 O O . SER A 1 109 ? 2.162 -13.688 -16.062 1 98.12 109 SER A O 1
ATOM 903 N N . GLN A 1 110 ? 2.561 -11.516 -15.648 1 97.88 110 GLN A N 1
ATOM 904 C CA . GLN A 1 110 ? 1.78 -11.539 -14.414 1 97.88 110 GLN A CA 1
ATOM 905 C C . GLN A 1 110 ? 0.317 -11.867 -14.695 1 97.88 110 GLN A C 1
ATOM 907 O O . GLN A 1 110 ? -0.292 -12.672 -13.984 1 97.88 110 GLN A O 1
ATOM 912 N N . GLU A 1 111 ? -0.24 -11.25 -15.727 1 96.06 111 GLU A N 1
ATOM 913 C CA . GLU A 1 111 ? -1.641 -11.477 -16.062 1 96.06 111 GLU A CA 1
ATOM 914 C C . GLU A 1 111 ? -1.89 -12.945 -16.422 1 96.06 111 GLU A C 1
ATOM 916 O O . GLU A 1 111 ? -2.867 -13.539 -15.961 1 96.06 111 GLU A O 1
ATOM 921 N N . ILE A 1 112 ? -1.026 -13.523 -17.172 1 97.94 112 ILE A N 1
ATOM 922 C CA . ILE A 1 112 ? -1.154 -14.922 -17.578 1 97.94 112 ILE A CA 1
ATOM 923 C C . ILE A 1 112 ? -0.951 -15.828 -16.359 1 97.94 112 ILE A C 1
ATOM 925 O O . ILE A 1 112 ? -1.688 -16.797 -16.172 1 97.94 112 ILE A O 1
ATOM 929 N N . LEU A 1 113 ? 0.063 -15.484 -15.578 1 98.38 113 LEU A N 1
ATOM 930 C CA . LEU A 1 113 ? 0.366 -16.234 -14.359 1 98.38 113 LEU A CA 1
ATOM 931 C C . LEU A 1 113 ? -0.858 -16.312 -13.453 1 98.38 113 LEU A C 1
ATOM 933 O O . LEU A 1 113 ? -1.205 -17.391 -12.969 1 98.38 113 LEU A O 1
ATOM 937 N N . LEU A 1 114 ? -1.514 -15.156 -13.25 1 96.75 114 LEU A N 1
ATOM 938 C CA . LEU A 1 114 ? -2.631 -15.078 -12.32 1 96.75 114 LEU A CA 1
ATOM 939 C C . LEU A 1 114 ? -3.844 -15.828 -12.859 1 96.75 114 LEU A C 1
ATOM 941 O O . LEU A 1 114 ? -4.621 -16.391 -12.086 1 96.75 114 LEU A O 1
ATOM 945 N N . GLN A 1 115 ? -4.004 -15.852 -14.141 1 95.31 115 GLN A N 1
ATOM 946 C CA . GLN A 1 115 ? -5.086 -16.609 -14.773 1 95.31 115 GLN A CA 1
ATOM 947 C C . GLN A 1 115 ? -4.844 -18.109 -14.656 1 95.31 115 GLN A C 1
ATOM 949 O O . GLN A 1 115 ? -5.766 -18.875 -14.352 1 95.31 115 GLN A O 1
ATOM 954 N N . LYS A 1 116 ? -3.625 -18.484 -14.883 1 96.88 116 LYS A N 1
ATOM 955 C CA . LYS A 1 116 ? -3.268 -19.906 -14.891 1 96.88 116 LYS A CA 1
ATOM 956 C C . LYS A 1 116 ? -3.189 -20.469 -13.477 1 96.88 116 LYS A C 1
ATOM 958 O O . LYS A 1 116 ? -3.518 -21.625 -13.242 1 96.88 116 LYS A O 1
ATOM 963 N N . HIS A 1 117 ? -2.744 -19.672 -12.57 1 96.69 117 HIS A N 1
ATOM 964 C CA . HIS A 1 117 ? -2.568 -20.078 -11.18 1 96.69 117 HIS A CA 1
ATOM 965 C C . HIS A 1 117 ? -3.266 -19.125 -10.227 1 96.69 117 HIS A C 1
ATOM 967 O O . HIS A 1 117 ? -2.609 -18.312 -9.562 1 96.69 117 HIS A O 1
ATOM 973 N N . PRO A 1 118 ? -4.52 -19.312 -9.961 1 93.75 118 PRO A N 1
ATOM 974 C CA . PRO A 1 118 ? -5.301 -18.359 -9.164 1 93.75 118 PRO A CA 1
ATOM 975 C C . PRO A 1 118 ? -4.793 -18.234 -7.734 1 93.75 118 PRO A C 1
ATOM 977 O O . PRO A 1 118 ? -5.02 -17.219 -7.082 1 93.75 118 PRO A O 1
ATOM 980 N N . LYS A 1 119 ? -4.086 -19.234 -7.266 1 94.56 119 LYS A N 1
ATOM 981 C CA . LYS A 1 119 ? -3.482 -19.172 -5.938 1 94.56 119 LYS A CA 1
ATOM 982 C C . LYS A 1 119 ? -2.5 -18 -5.844 1 94.56 119 LYS A C 1
ATOM 984 O O . LYS A 1 119 ? -2.258 -17.469 -4.754 1 94.56 119 LYS A O 1
ATOM 989 N N . MET A 1 120 ? -2.002 -17.609 -6.977 1 97 120 MET A N 1
ATOM 990 C CA . MET A 1 120 ? -1.038 -16.5 -7.004 1 97 120 MET A CA 1
ATOM 991 C C . MET A 1 120 ? -1.725 -15.172 -6.742 1 97 120 MET A C 1
ATOM 993 O O . MET A 1 120 ? -1.072 -14.195 -6.363 1 97 120 MET A O 1
ATOM 997 N N . GLU A 1 121 ? -3.07 -15.109 -6.941 1 96.81 121 GLU A N 1
ATOM 998 C CA . GLU A 1 121 ? -3.814 -13.93 -6.516 1 96.81 121 GLU A CA 1
ATOM 999 C C . GLU A 1 121 ? -3.721 -13.727 -5.008 1 96.81 121 GLU A C 1
ATOM 1001 O O . GLU A 1 121 ? -3.551 -12.602 -4.535 1 96.81 121 GLU A O 1
ATOM 1006 N N . ARG A 1 122 ? -3.848 -14.828 -4.324 1 96.12 122 ARG A N 1
ATOM 1007 C CA . ARG A 1 122 ? -3.699 -14.773 -2.873 1 96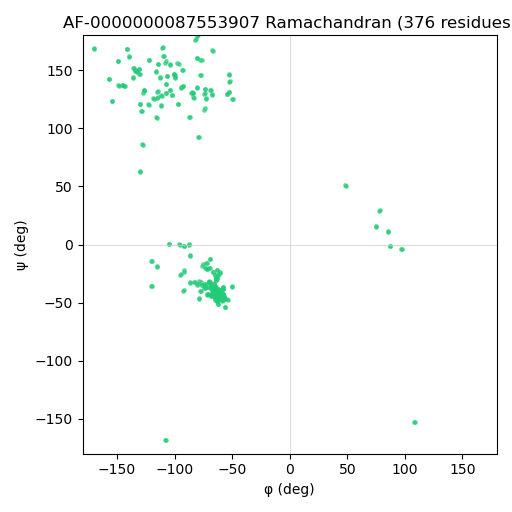.12 122 ARG A CA 1
ATOM 1008 C C . ARG A 1 122 ? -2.299 -14.312 -2.482 1 96.12 122 ARG A C 1
ATOM 1010 O O . ARG A 1 122 ? -2.145 -13.469 -1.596 1 96.12 122 ARG A O 1
ATOM 1017 N N . TYR A 1 123 ? -1.314 -14.844 -3.113 1 97.75 123 TYR A N 1
ATOM 1018 C CA . TYR A 1 123 ? 0.067 -14.469 -2.838 1 97.75 123 TYR A CA 1
ATOM 1019 C C . TYR A 1 123 ? 0.266 -12.969 -3.006 1 97.75 123 TYR A C 1
ATOM 1021 O O . TYR A 1 123 ? 0.716 -12.281 -2.082 1 97.75 123 TYR A O 1
ATOM 1029 N N . PHE A 1 124 ? -0.117 -12.43 -4.172 1 98 124 PHE A N 1
ATOM 1030 C CA . PHE A 1 124 ? 0.14 -11.023 -4.453 1 98 124 PHE A CA 1
ATOM 1031 C C . PHE A 1 124 ? -0.736 -10.125 -3.586 1 98 124 PHE A C 1
ATOM 1033 O O . PHE A 1 124 ? -0.329 -9.023 -3.213 1 98 124 PHE A O 1
ATOM 1040 N N . ARG A 1 125 ? -1.947 -10.609 -3.266 1 97.19 125 ARG A N 1
ATOM 1041 C CA . ARG A 1 125 ? -2.781 -9.859 -2.332 1 97.19 125 ARG A CA 1
ATOM 1042 C C . ARG A 1 125 ? -2.061 -9.633 -1.007 1 97.19 125 ARG A C 1
ATOM 1044 O O . ARG A 1 125 ? -2.016 -8.516 -0.497 1 97.19 125 ARG A O 1
ATOM 1051 N N . MET A 1 126 ? -1.476 -10.641 -0.496 1 96.88 126 MET A N 1
ATOM 1052 C CA . MET A 1 126 ? -0.771 -10.57 0.78 1 96.88 126 MET A CA 1
ATOM 1053 C C . MET A 1 126 ? 0.471 -9.688 0.665 1 96.88 126 MET A C 1
ATOM 1055 O O . MET A 1 126 ? 0.792 -8.938 1.586 1 96.88 126 MET A O 1
ATOM 1059 N N . ILE A 1 127 ? 1.122 -9.773 -0.433 1 97.56 127 ILE A N 1
ATOM 1060 C CA . ILE A 1 127 ? 2.307 -8.961 -0.671 1 97.56 127 ILE A CA 1
ATOM 1061 C C . ILE A 1 127 ? 1.923 -7.48 -0.673 1 97.56 127 ILE A C 1
ATOM 1063 O O . ILE A 1 127 ? 2.533 -6.672 0.031 1 97.56 127 ILE A O 1
ATOM 1067 N N . TYR A 1 128 ? 0.896 -7.141 -1.409 1 97.81 128 TYR A N 1
ATOM 1068 C CA . TYR A 1 128 ? 0.469 -5.75 -1.495 1 97.81 128 TYR A CA 1
ATOM 1069 C C . TYR A 1 128 ? -0.108 -5.273 -0.167 1 97.81 128 TYR A C 1
ATOM 1071 O O . TYR A 1 128 ? 0.052 -4.105 0.204 1 97.81 128 TYR A O 1
ATOM 1079 N N . GLN A 1 129 ? -0.811 -6.141 0.491 1 97.06 129 GLN A N 1
ATOM 1080 C CA . GLN A 1 129 ? -1.361 -5.809 1.802 1 97.06 129 GLN A CA 1
ATOM 1081 C C . GLN A 1 129 ? -0.255 -5.43 2.783 1 97.06 129 GLN A C 1
ATOM 1083 O O . GLN A 1 129 ? -0.364 -4.426 3.49 1 97.06 129 GLN A O 1
ATOM 1088 N N . ARG A 1 130 ? 0.795 -6.145 2.771 1 96.19 130 ARG A N 1
ATOM 1089 C CA . ARG A 1 130 ? 1.926 -5.887 3.658 1 96.19 130 ARG A CA 1
ATOM 1090 C C . ARG A 1 130 ? 2.678 -4.629 3.232 1 96.19 130 ARG A C 1
ATOM 1092 O O . ARG A 1 130 ? 3.104 -3.838 4.078 1 96.19 130 ARG A O 1
ATOM 1099 N N . ALA A 1 131 ? 2.848 -4.547 1.973 1 96.31 131 ALA A N 1
ATOM 1100 C CA . ALA A 1 131 ? 3.514 -3.354 1.457 1 96.31 131 ALA A CA 1
ATOM 1101 C C . ALA A 1 131 ? 2.725 -2.094 1.802 1 96.31 131 ALA A C 1
ATOM 1103 O O . ALA A 1 131 ? 3.307 -1.078 2.191 1 96.31 131 ALA A O 1
ATOM 1104 N N . TYR A 1 132 ? 1.43 -2.145 1.642 1 97.19 132 TYR A N 1
ATOM 1105 C CA . TYR A 1 132 ? 0.564 -1.016 1.967 1 97.19 132 TYR A CA 1
ATOM 1106 C C . TYR A 1 132 ? 0.617 -0.7 3.457 1 97.19 132 TYR A C 1
ATOM 1108 O O . TYR A 1 132 ? 0.739 0.463 3.848 1 97.19 132 TYR A O 1
ATOM 1116 N N . ALA A 1 133 ? 0.57 -1.729 4.293 1 96.38 133 ALA A N 1
ATOM 1117 C CA . ALA A 1 133 ? 0.672 -1.558 5.742 1 96.38 133 ALA A CA 1
ATOM 1118 C C . ALA A 1 133 ? 1.968 -0.845 6.117 1 96.38 133 ALA A C 1
ATOM 1120 O O . ALA A 1 133 ? 1.96 0.084 6.93 1 96.38 133 ALA A O 1
ATOM 1121 N N . ALA A 1 134 ? 3.018 -1.253 5.531 1 93.56 134 ALA A N 1
ATOM 1122 C CA . ALA A 1 134 ? 4.32 -0.64 5.789 1 93.56 134 ALA A CA 1
ATOM 1123 C C . ALA A 1 134 ? 4.328 0.823 5.355 1 93.56 134 ALA A C 1
ATOM 1125 O O . ALA A 1 134 ? 4.895 1.677 6.047 1 93.56 134 ALA A O 1
ATOM 1126 N N . SER A 1 135 ? 3.719 1.066 4.223 1 94.31 135 SER A N 1
ATOM 1127 C CA . SER A 1 135 ? 3.67 2.434 3.715 1 94.31 135 SER A CA 1
ATOM 1128 C C . SER A 1 135 ? 2.836 3.332 4.621 1 94.31 135 SER A C 1
ATOM 1130 O O . SER A 1 135 ? 3.174 4.5 4.828 1 94.31 135 SER A O 1
ATOM 1132 N N . GLU A 1 136 ? 1.699 2.801 5.102 1 93.12 136 GLU A N 1
ATOM 1133 C CA . GLU A 1 136 ? 0.876 3.539 6.051 1 93.12 136 GLU A CA 1
ATOM 1134 C C . GLU A 1 136 ? 1.672 3.904 7.301 1 93.12 136 GLU A C 1
ATOM 1136 O O . GLU A 1 136 ? 1.59 5.035 7.789 1 93.12 136 GLU A O 1
ATOM 1141 N N . ARG A 1 137 ? 2.42 2.988 7.793 1 90.88 137 ARG A N 1
ATOM 1142 C CA . ARG A 1 137 ? 3.238 3.225 8.977 1 90.88 137 ARG A CA 1
ATOM 1143 C C . ARG A 1 137 ? 4.32 4.266 8.695 1 90.88 137 ARG A C 1
ATOM 1145 O O . ARG A 1 137 ? 4.602 5.117 9.539 1 90.88 137 ARG A O 1
ATOM 1152 N N . ARG A 1 138 ? 4.891 4.152 7.578 1 90 138 ARG A N 1
ATOM 1153 C CA . ARG A 1 138 ? 5.91 5.121 7.191 1 90 138 ARG A CA 1
ATOM 1154 C C . ARG A 1 138 ? 5.336 6.531 7.145 1 90 138 ARG A C 1
ATOM 1156 O O . ARG A 1 138 ? 5.965 7.48 7.617 1 90 138 ARG A O 1
ATOM 1163 N N . ILE A 1 139 ? 4.176 6.676 6.594 1 91 139 ILE A N 1
ATOM 1164 C CA . ILE A 1 139 ? 3.512 7.973 6.516 1 91 139 ILE A CA 1
ATOM 1165 C C . ILE A 1 139 ? 3.266 8.516 7.922 1 91 139 ILE A C 1
ATOM 1167 O O . ILE A 1 139 ? 3.514 9.688 8.195 1 91 139 ILE A O 1
ATOM 1171 N N . ARG A 1 140 ? 2.852 7.656 8.797 1 90.44 140 ARG A N 1
ATOM 1172 C CA . ARG A 1 140 ? 2.672 8.07 10.18 1 90.44 140 ARG A CA 1
ATOM 1173 C C . ARG A 1 140 ? 3.982 8.578 10.781 1 90.44 140 ARG A C 1
ATOM 1175 O O . ARG A 1 140 ? 4.012 9.625 11.43 1 90.44 140 ARG A O 1
ATOM 1182 N N . TYR A 1 141 ? 5.059 7.844 10.555 1 88.31 141 TYR A N 1
ATOM 1183 C CA . TYR A 1 141 ? 6.359 8.211 11.102 1 88.31 141 TYR A CA 1
ATOM 1184 C C . TYR A 1 141 ? 6.82 9.562 10.555 1 88.31 141 TYR A C 1
ATOM 1186 O O . TYR A 1 141 ? 7.398 10.367 11.289 1 88.31 141 TYR A O 1
ATOM 1194 N N . LEU A 1 142 ? 6.539 9.789 9.312 1 85.94 142 LEU A N 1
ATOM 1195 C CA . LEU A 1 142 ? 6.934 11.039 8.68 1 85.94 142 LEU A CA 1
ATOM 1196 C C . LEU A 1 142 ? 6.203 12.227 9.312 1 85.94 142 LEU A C 1
ATOM 1198 O O . LEU A 1 142 ? 6.73 13.336 9.344 1 85.94 142 LEU A O 1
ATOM 1202 N N . TYR A 1 143 ? 5.016 11.961 9.867 1 84.31 143 TYR A N 1
ATOM 1203 C CA . TYR A 1 143 ? 4.242 13.008 10.523 1 84.31 143 TYR A CA 1
ATOM 1204 C C . TYR A 1 143 ? 4.656 13.156 11.984 1 84.31 143 TYR A C 1
ATOM 1206 O O . TYR A 1 143 ? 4.629 14.266 12.531 1 84.31 143 TYR A O 1
ATOM 1214 N N . GLU A 1 144 ? 5.031 12.141 12.586 1 85.44 144 GLU A N 1
ATOM 1215 C CA . GLU A 1 144 ? 5.18 12.094 14.039 1 85.44 144 GLU A CA 1
ATOM 1216 C C . GLU A 1 144 ? 6.605 12.445 14.453 1 85.44 144 GLU A C 1
ATOM 1218 O O . GLU A 1 144 ? 6.816 13.141 15.453 1 85.44 144 GLU A O 1
ATOM 1223 N N . TYR A 1 145 ? 7.527 11.945 13.695 1 85.38 145 TYR A N 1
ATOM 1224 C CA . TYR A 1 145 ? 8.914 12.031 14.125 1 85.38 145 TYR A CA 1
ATOM 1225 C C . TYR A 1 145 ? 9.633 13.18 13.43 1 85.38 145 TYR A C 1
ATOM 1227 O O . TYR A 1 145 ? 9.344 13.484 12.266 1 85.38 145 TYR A O 1
ATOM 1235 N N . SER A 1 146 ? 10.5 13.758 14.242 1 83.62 146 SER A N 1
ATOM 1236 C CA . SER A 1 146 ? 11.5 14.602 13.594 1 83.62 146 SER A CA 1
ATOM 1237 C C . SER A 1 146 ? 12.453 13.766 12.742 1 83.62 146 SER A C 1
ATOM 1239 O O . SER A 1 146 ? 12.484 12.539 12.852 1 83.62 146 SER A O 1
ATOM 1241 N N . ARG A 1 147 ? 13.172 14.492 11.953 1 78.94 147 ARG A N 1
ATOM 1242 C CA . ARG A 1 147 ? 14.148 13.805 11.109 1 78.94 147 ARG A CA 1
ATOM 1243 C C . ARG A 1 147 ? 15.133 13 11.953 1 78.94 147 ARG A C 1
ATOM 1245 O O . ARG A 1 147 ? 15.477 11.867 11.602 1 78.94 147 ARG A O 1
ATOM 1252 N N . GLU A 1 148 ? 15.5 13.508 13.008 1 83.5 148 GLU A N 1
ATOM 1253 C CA . GLU A 1 148 ? 16.422 12.828 13.906 1 83.5 148 GLU A CA 1
ATOM 1254 C C . GLU A 1 148 ? 15.781 11.602 14.547 1 83.5 148 GLU A C 1
ATOM 1256 O O . GLU A 1 148 ? 16.391 10.539 14.617 1 83.5 148 GLU A O 1
ATOM 1261 N N . GLU A 1 149 ? 14.594 11.805 14.945 1 86.81 149 GLU A N 1
ATOM 1262 C CA . GLU A 1 149 ? 13.867 10.703 15.57 1 86.81 149 GLU A CA 1
ATOM 1263 C C . GLU A 1 149 ? 13.625 9.578 14.57 1 86.81 149 GLU A C 1
ATOM 1265 O O . GLU A 1 149 ? 13.688 8.398 14.93 1 86.81 149 GLU A O 1
ATOM 1270 N N . LEU A 1 150 ? 13.352 10.031 13.375 1 85.81 150 LEU A N 1
ATOM 1271 C CA . LEU A 1 150 ? 13.117 9.047 12.32 1 85.81 150 LEU A CA 1
ATOM 1272 C C . LEU A 1 150 ? 14.352 8.188 12.094 1 85.81 150 LEU A C 1
ATOM 1274 O O . LEU A 1 150 ? 14.242 6.969 11.938 1 85.81 150 LEU A O 1
ATOM 1278 N N . TYR A 1 151 ? 15.477 8.789 12.047 1 86.19 151 TYR A N 1
ATOM 1279 C CA . TYR A 1 151 ? 16.719 8.055 11.875 1 86.19 151 TYR A CA 1
ATOM 1280 C C . TYR A 1 151 ? 16.938 7.078 13.023 1 86.19 151 TYR A C 1
ATOM 1282 O O . TYR A 1 151 ? 17.328 5.93 12.805 1 86.19 151 TYR A O 1
ATOM 1290 N N . HIS A 1 152 ? 16.734 7.539 14.188 1 86.94 152 HIS A N 1
ATOM 1291 C CA . HIS A 1 152 ? 16.906 6.695 15.367 1 86.94 152 HIS A CA 1
ATOM 1292 C C . HIS A 1 152 ? 15.977 5.492 15.328 1 86.94 152 HIS A C 1
ATOM 1294 O O . HIS A 1 152 ? 16.391 4.371 15.633 1 86.94 152 HIS A O 1
ATOM 1300 N N . HIS A 1 153 ? 14.805 5.824 15.031 1 87.12 153 HIS A N 1
ATOM 1301 C CA . HIS A 1 153 ? 13.812 4.754 14.93 1 87.12 153 HIS A CA 1
ATOM 1302 C C . HIS A 1 153 ? 14.227 3.729 13.875 1 87.12 153 HIS A C 1
ATOM 1304 O O . HIS A 1 153 ? 14.219 2.525 14.141 1 87.12 153 HIS A O 1
ATOM 1310 N N . PHE A 1 154 ? 14.594 4.199 12.742 1 85.25 154 PHE A N 1
ATOM 1311 C CA . PHE A 1 154 ? 15 3.334 11.641 1 85.25 154 PHE A CA 1
ATOM 1312 C C . PHE A 1 154 ? 16.234 2.529 12.008 1 85.25 154 PHE A C 1
ATOM 1314 O O . PHE A 1 154 ? 16.297 1.325 11.75 1 85.25 154 PHE A O 1
ATOM 1321 N N . SER A 1 155 ? 17.172 3.158 12.555 1 85.75 155 SER A N 1
ATOM 1322 C CA . SER A 1 155 ? 18.453 2.529 12.898 1 85.75 155 SER A CA 1
ATOM 1323 C C . SER A 1 155 ? 18.266 1.47 13.977 1 85.75 155 SER A C 1
ATOM 1325 O O . SER A 1 155 ? 19.016 0.49 14.031 1 85.75 155 SER A O 1
ATOM 1327 N N . THR A 1 156 ? 17.328 1.709 14.883 1 86.69 156 THR A N 1
ATOM 1328 C CA . THR A 1 156 ? 17.062 0.775 15.977 1 86.69 156 THR A CA 1
ATOM 1329 C C . THR A 1 156 ? 16.266 -0.426 15.477 1 86.69 156 THR A C 1
ATOM 1331 O O . THR A 1 156 ? 16.547 -1.564 15.859 1 86.69 156 THR A O 1
ATOM 1334 N N . GLN A 1 157 ? 15.32 -0.166 14.609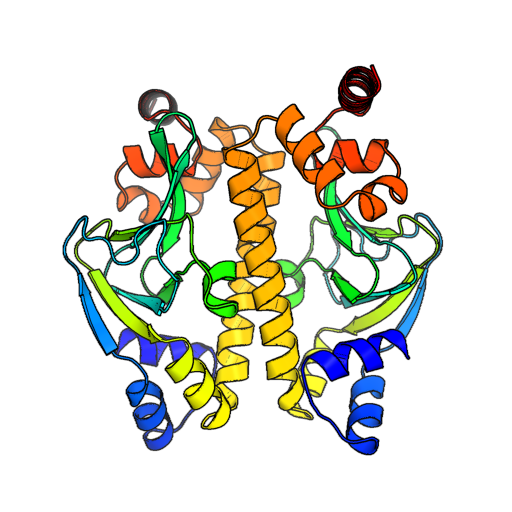 1 83.5 157 GLN A N 1
ATOM 1335 C CA . GLN A 1 157 ? 14.422 -1.22 14.148 1 83.5 157 GLN A CA 1
ATOM 1336 C C . GLN A 1 157 ? 15.078 -2.068 13.062 1 83.5 157 GLN A C 1
ATOM 1338 O O . GLN A 1 157 ? 14.828 -3.273 12.977 1 83.5 157 GLN A O 1
ATOM 1343 N N . TYR A 1 158 ? 15.867 -1.422 12.266 1 85.12 158 TYR A N 1
ATOM 1344 C CA . TYR A 1 158 ? 16.438 -2.127 11.125 1 85.12 158 TYR A CA 1
ATOM 1345 C C . TYR A 1 158 ? 17.953 -1.915 11.062 1 85.12 158 TYR A C 1
ATOM 1347 O O . TYR A 1 158 ? 18.484 -1.498 10.031 1 85.12 158 TYR A O 1
ATOM 1355 N N . PRO A 1 159 ? 18.672 -2.342 12.023 1 83.88 159 PRO A N 1
ATOM 1356 C CA . PRO A 1 159 ? 20.109 -2.104 12.062 1 83.88 159 PRO A CA 1
ATOM 1357 C C . PRO A 1 159 ? 20.859 -2.812 10.93 1 83.88 159 PRO A C 1
ATOM 1359 O O . PRO A 1 159 ? 21.781 -2.244 10.344 1 83.88 159 PRO A O 1
ATOM 1362 N N . TRP A 1 160 ? 20.453 -4.055 10.703 1 82.31 160 TRP A N 1
ATOM 1363 C CA . TRP A 1 160 ? 21.109 -4.828 9.656 1 82.31 160 TRP A CA 1
ATOM 1364 C C . TRP A 1 160 ? 20.906 -4.188 8.289 1 82.31 160 TRP A C 1
ATOM 1366 O O . TRP A 1 160 ? 21.75 -4.309 7.402 1 82.31 160 TRP A O 1
ATOM 1376 N N . PHE A 1 161 ? 19.828 -3.51 8.109 1 82.69 161 PHE A N 1
ATOM 1377 C CA . PHE A 1 161 ? 19.484 -2.824 6.867 1 82.69 161 PHE A CA 1
ATOM 1378 C C . PHE A 1 161 ? 20.328 -1.569 6.688 1 82.69 161 PHE A C 1
ATOM 1380 O O . PHE A 1 161 ? 20.859 -1.322 5.605 1 82.69 161 PHE A O 1
ATOM 1387 N N . ILE A 1 162 ? 20.578 -0.909 7.785 1 81.25 162 ILE A N 1
ATOM 1388 C CA . ILE A 1 162 ? 21.328 0.35 7.754 1 81.25 162 ILE A CA 1
ATOM 1389 C C . ILE A 1 162 ? 22.797 0.076 7.484 1 81.25 162 ILE A C 1
ATOM 1391 O O . ILE A 1 162 ? 23.469 0.861 6.809 1 81.25 162 ILE A O 1
ATOM 1395 N N . GLN A 1 163 ? 23.234 -0.982 7.969 1 84.38 163 GLN A N 1
ATOM 1396 C CA . GLN A 1 163 ? 24.641 -1.314 7.828 1 84.38 163 GLN A CA 1
ATOM 1397 C C . GLN A 1 163 ? 24.984 -1.714 6.391 1 84.38 163 GLN A C 1
ATOM 1399 O O . GLN A 1 163 ? 26.125 -1.566 5.949 1 84.38 163 GLN A O 1
ATOM 1404 N N . ARG A 1 164 ? 24.047 -2.086 5.695 1 89.25 164 ARG A N 1
ATOM 1405 C CA . ARG A 1 164 ? 24.25 -2.625 4.355 1 89.25 164 ARG A CA 1
ATOM 1406 C C . ARG A 1 164 ? 24.156 -1.526 3.303 1 89.25 164 ARG A C 1
ATOM 1408 O O . ARG A 1 164 ? 24.734 -1.642 2.225 1 89.25 164 ARG A O 1
ATOM 1415 N N . ILE A 1 165 ? 23.531 -0.503 3.57 1 91.5 165 ILE A N 1
ATOM 1416 C CA . ILE A 1 165 ? 23.234 0.555 2.611 1 91.5 165 ILE A CA 1
ATOM 1417 C C . ILE A 1 165 ? 24.156 1.743 2.85 1 91.5 165 ILE A C 1
ATOM 1419 O O . ILE A 1 165 ? 24.359 2.16 3.992 1 91.5 165 ILE A O 1
ATOM 1423 N N . PRO A 1 166 ? 24.719 2.232 1.772 1 92.12 166 PRO A N 1
ATOM 1424 C CA . PRO A 1 166 ? 25.547 3.434 1.932 1 92.12 166 PRO A CA 1
ATOM 1425 C C . PRO A 1 166 ? 24.812 4.559 2.664 1 92.12 166 PRO A C 1
ATOM 1427 O O . PRO A 1 166 ? 23.625 4.789 2.42 1 92.12 166 PRO A O 1
ATOM 1430 N N . GLN A 1 167 ? 25.547 5.293 3.41 1 87.56 167 GLN A N 1
ATOM 1431 C CA . GLN A 1 167 ? 24.984 6.309 4.289 1 87.56 167 GLN A CA 1
ATOM 1432 C C . GLN A 1 167 ? 24.281 7.402 3.484 1 87.56 167 GLN A C 1
ATOM 1434 O O . GLN A 1 167 ? 23.25 7.934 3.912 1 87.56 167 GLN A O 1
ATOM 1439 N N . TYR A 1 168 ? 24.969 7.719 2.369 1 90.69 168 TYR A N 1
ATOM 1440 C CA . TYR A 1 168 ? 24.391 8.812 1.588 1 90.69 168 TYR A CA 1
ATOM 1441 C C . TYR A 1 168 ? 23.016 8.43 1.035 1 90.69 168 TYR A C 1
ATOM 1443 O O . TYR A 1 168 ? 22.141 9.281 0.877 1 90.69 168 TYR A O 1
ATOM 1451 N N . LEU A 1 169 ? 22.766 7.16 0.748 1 93.06 169 LEU A N 1
ATOM 1452 C CA . LEU A 1 169 ? 21.453 6.691 0.285 1 93.06 169 LEU A CA 1
ATOM 1453 C C . LEU A 1 169 ? 20.453 6.68 1.427 1 93.06 169 LEU A C 1
ATOM 1455 O O . LEU A 1 169 ? 19.266 6.98 1.222 1 93.06 169 LEU A O 1
ATOM 1459 N N . ILE A 1 170 ? 20.938 6.332 2.594 1 90.81 170 ILE A N 1
ATOM 1460 C CA . ILE A 1 170 ? 20.078 6.371 3.779 1 90.81 170 ILE A CA 1
ATOM 1461 C C . ILE A 1 170 ? 19.641 7.809 4.051 1 90.81 170 ILE A C 1
ATOM 1463 O O . ILE A 1 170 ? 18.484 8.055 4.387 1 90.81 170 ILE A O 1
ATOM 1467 N N . ALA A 1 171 ? 20.594 8.727 3.924 1 89.38 171 ALA A N 1
ATOM 1468 C CA . ALA A 1 171 ? 20.297 10.141 4.09 1 89.38 171 ALA A CA 1
ATOM 1469 C C . ALA A 1 171 ? 19.203 10.586 3.113 1 89.38 171 ALA A C 1
ATOM 1471 O O . ALA A 1 171 ? 18.266 11.273 3.498 1 89.38 171 ALA A O 1
ATOM 1472 N N . SER A 1 172 ? 19.375 10.172 1.861 1 89.88 172 SER A N 1
ATOM 1473 C CA . SER A 1 172 ? 18.391 10.469 0.828 1 89.88 172 SER A CA 1
ATOM 1474 C C . SER A 1 172 ? 17.016 9.906 1.19 1 89.88 172 SER A C 1
ATOM 1476 O O . SER A 1 172 ? 16.016 10.602 1.083 1 89.88 172 SER A O 1
ATOM 1478 N N . PHE A 1 173 ? 16.984 8.688 1.677 1 90.38 173 PHE A N 1
ATOM 1479 C CA . PHE A 1 173 ? 15.758 7.977 2.039 1 90.38 173 PHE A CA 1
ATOM 1480 C C . PHE A 1 173 ? 15.047 8.672 3.197 1 90.38 173 PHE A C 1
ATOM 1482 O O . PHE A 1 173 ? 13.82 8.742 3.227 1 90.38 173 PHE A O 1
ATOM 1489 N N . LEU A 1 174 ? 15.836 9.172 4.043 1 86.5 174 LEU A N 1
ATOM 1490 C CA . LEU A 1 174 ? 15.281 9.805 5.238 1 86.5 174 LEU A CA 1
ATOM 1491 C C . LEU A 1 174 ? 15.062 11.297 5.016 1 86.5 174 LEU A C 1
ATOM 1493 O O . LEU A 1 174 ? 14.555 11.992 5.898 1 86.5 174 LEU A O 1
ATOM 1497 N N . GLY A 1 175 ? 15.422 11.758 3.838 1 81.19 175 GLY A N 1
ATOM 1498 C CA . GLY A 1 175 ? 15.211 13.156 3.496 1 81.19 175 GLY A CA 1
ATOM 1499 C C . GLY A 1 175 ? 16.234 14.086 4.109 1 81.19 175 GLY A C 1
ATOM 1500 O O . GLY A 1 175 ? 15.914 15.211 4.508 1 81.19 175 GLY A O 1
ATOM 1501 N N . PHE A 1 176 ? 17.391 13.547 4.293 1 78 176 PHE A N 1
ATOM 1502 C CA . PHE A 1 176 ? 18.531 14.273 4.855 1 78 176 PHE A CA 1
ATOM 1503 C C . PHE A 1 176 ? 19.531 14.641 3.768 1 78 176 PHE A C 1
ATOM 1505 O O . PHE A 1 176 ? 19.578 13.992 2.717 1 78 176 PHE A O 1
ATOM 1512 N N . THR A 1 177 ? 20.219 15.711 4.156 1 78.25 177 THR A N 1
ATOM 1513 C CA . THR A 1 177 ? 21.5 15.805 3.469 1 78.25 177 THR A CA 1
ATOM 1514 C C . THR A 1 177 ? 22.5 14.82 4.059 1 78.25 177 THR A C 1
ATOM 1516 O O . THR A 1 177 ? 22.406 14.461 5.238 1 78.25 177 THR A O 1
ATOM 1519 N N . PRO A 1 178 ? 23.344 14.305 3.193 1 80.25 178 PRO A N 1
ATOM 1520 C CA . PRO A 1 178 ? 24.375 13.391 3.717 1 80.25 178 PRO A CA 1
ATOM 1521 C C . PRO A 1 178 ? 25.125 13.969 4.91 1 80.25 178 PRO A C 1
ATOM 1523 O O . PRO A 1 178 ? 25.422 13.25 5.867 1 80.25 178 PRO A O 1
ATOM 1526 N N . GLU A 1 179 ? 25.359 15.219 4.887 1 79.19 179 GLU A N 1
ATOM 1527 C CA . GLU A 1 179 ? 26.078 15.898 5.953 1 79.19 179 GLU A CA 1
ATOM 1528 C C . GLU A 1 179 ? 25.281 15.891 7.258 1 79.19 179 GLU A C 1
ATOM 1530 O O . GLU A 1 179 ? 25.844 15.688 8.336 1 79.19 179 GLU A O 1
ATOM 1535 N N . TYR A 1 180 ? 24.078 16.109 7.148 1 76.19 180 TYR A N 1
ATOM 1536 C CA . TYR A 1 180 ? 23.219 16.141 8.328 1 76.19 180 TYR A CA 1
ATOM 1537 C C . TYR A 1 180 ? 23.125 14.758 8.969 1 76.19 180 TYR A C 1
ATOM 1539 O O . TYR A 1 180 ? 23.172 14.633 10.195 1 76.19 180 TYR A O 1
ATOM 1547 N N . LEU A 1 181 ? 23.031 13.719 8.203 1 80 181 LEU A N 1
ATOM 1548 C CA . LEU A 1 181 ? 23 12.359 8.727 1 80 181 LEU A CA 1
ATOM 1549 C C . LEU A 1 181 ? 24.281 12.023 9.477 1 80 181 LEU A C 1
ATOM 1551 O O . LEU A 1 181 ? 24.25 11.391 10.531 1 80 181 LEU A O 1
ATOM 1555 N N . SER A 1 182 ? 25.375 12.445 8.938 1 78.69 182 SER A N 1
ATOM 1556 C CA . SER A 1 182 ? 26.672 12.234 9.586 1 78.69 182 SER A CA 1
ATOM 1557 C C . SER A 1 182 ? 26.703 12.883 10.961 1 78.69 182 SER A C 1
ATOM 1559 O O . SER A 1 182 ? 27.234 12.305 11.914 1 78.69 182 SER A O 1
ATOM 1561 N N . GLU A 1 183 ? 26.109 14.031 11.008 1 76.94 183 GLU A N 1
ATOM 1562 C CA . GLU A 1 183 ? 26.047 14.742 12.281 1 76.94 183 GLU A CA 1
ATOM 1563 C C . GLU A 1 183 ? 25.203 13.992 13.305 1 76.94 183 GLU A C 1
ATOM 1565 O O . GLU A 1 183 ? 25.578 13.891 14.477 1 76.94 183 GLU A O 1
ATOM 1570 N N . ILE A 1 184 ? 24.047 13.492 12.836 1 77.75 184 ILE A N 1
ATOM 1571 C CA . ILE A 1 184 ? 23.141 12.758 13.711 1 77.75 184 ILE A CA 1
ATOM 1572 C C . ILE A 1 184 ? 23.828 11.484 14.211 1 77.75 184 ILE A C 1
ATOM 1574 O O . ILE A 1 184 ? 23.703 11.133 15.391 1 77.75 184 ILE A O 1
ATOM 1578 N N . ARG A 1 185 ? 24.547 10.828 13.328 1 77.81 185 ARG A N 1
ATOM 1579 C CA . ARG A 1 185 ? 25.234 9.586 13.68 1 77.81 185 ARG A CA 1
ATOM 1580 C C . ARG A 1 185 ? 26.344 9.836 14.688 1 77.81 185 ARG A C 1
ATOM 1582 O O . ARG A 1 185 ? 26.578 9.031 15.594 1 77.81 185 ARG A O 1
ATOM 1589 N N . ALA A 1 186 ? 26.984 10.953 14.492 1 72.12 186 ALA A N 1
ATOM 1590 C CA . ALA A 1 186 ? 28.062 11.336 15.398 1 72.12 186 ALA A CA 1
ATOM 1591 C C . ALA A 1 186 ? 27.531 11.602 16.797 1 72.12 186 ALA A C 1
ATOM 1593 O O . ALA A 1 186 ? 28.172 11.242 17.797 1 72.12 186 ALA A O 1
ATOM 1594 N N . LYS A 1 187 ? 26.328 12.18 16.828 1 71.81 187 LYS A N 1
ATOM 1595 C CA . LYS A 1 187 ? 25.703 12.477 18.109 1 71.81 187 LYS A CA 1
ATOM 1596 C C . LYS A 1 187 ? 25.297 11.195 18.828 1 71.81 187 LYS A C 1
ATOM 1598 O O . LYS A 1 187 ? 25.281 11.141 20.062 1 71.81 187 LYS A O 1
ATOM 1603 N N . LEU A 1 188 ? 24.938 10.195 18.109 1 67.12 188 LEU A N 1
ATOM 1604 C CA . LEU A 1 188 ? 24.484 8.93 18.672 1 67.12 188 LEU A CA 1
ATOM 1605 C C . LEU A 1 188 ? 25.672 8.094 19.141 1 67.12 188 LEU A C 1
ATOM 1607 O O . LEU A 1 188 ? 25.547 7.285 20.062 1 67.12 188 LEU A O 1
ATOM 1611 N N . ARG A 1 189 ? 26.844 8.203 18.484 1 61.19 189 ARG A N 1
ATOM 1612 C CA . ARG A 1 189 ? 28.047 7.484 18.891 1 61.19 189 ARG A CA 1
ATOM 1613 C C . ARG A 1 189 ? 28.672 8.125 20.109 1 61.19 189 ARG A C 1
ATOM 1615 O O . ARG A 1 189 ? 29.469 7.496 20.812 1 61.19 189 ARG A O 1
ATOM 1622 N N . SER A 1 190 ? 28.328 9.297 20.359 1 53.25 190 SER A N 1
ATOM 1623 C CA . SER A 1 190 ? 28.906 9.969 21.531 1 53.25 190 SER A CA 1
ATOM 1624 C C . SER A 1 190 ? 28.094 9.672 22.797 1 53.25 190 SER A C 1
ATOM 1626 O O . SER A 1 190 ? 26.875 9.492 22.734 1 53.25 190 SER A O 1
ATOM 1628 N N . MET B 1 1 ? -26.094 -1.737 -0.348 1 86.19 1 MET B N 1
ATOM 1629 C CA . MET B 1 1 ? -24.953 -2.5 -0.854 1 86.19 1 MET B CA 1
ATOM 1630 C C . MET B 1 1 ? -24.859 -2.391 -2.371 1 86.19 1 MET B C 1
ATOM 1632 O O . MET B 1 1 ? -24.062 -3.098 -3 1 86.19 1 MET B O 1
ATOM 1636 N N . GLU B 1 2 ? -25.641 -1.397 -2.893 1 89.25 2 GLU B N 1
ATOM 1637 C CA . GLU B 1 2 ? -25.656 -1.208 -4.34 1 89.25 2 GLU B CA 1
ATOM 1638 C C . GLU B 1 2 ? -24.328 -0.617 -4.828 1 89.25 2 GLU B C 1
ATOM 1640 O O . GLU B 1 2 ? -23.828 -1.007 -5.883 1 89.25 2 GLU B O 1
ATOM 1645 N N . ILE B 1 3 ? -23.828 0.249 -3.982 1 94.75 3 ILE B N 1
ATOM 1646 C CA . ILE B 1 3 ? -22.562 0.899 -4.34 1 94.75 3 ILE B CA 1
ATOM 1647 C C . ILE B 1 3 ? -21.438 -0.132 -4.363 1 94.75 3 ILE B C 1
ATOM 1649 O O . ILE B 1 3 ? -20.641 -0.156 -5.293 1 94.75 3 ILE B O 1
ATOM 1653 N N . PHE B 1 4 ? -21.422 -1.002 -3.43 1 96.75 4 PHE B N 1
ATOM 1654 C CA . PHE B 1 4 ? -20.391 -2.027 -3.371 1 96.75 4 PHE B CA 1
ATOM 1655 C C . PHE B 1 4 ? -20.531 -3 -4.535 1 96.75 4 PHE B C 1
ATOM 1657 O O . PHE B 1 4 ? -19.531 -3.432 -5.109 1 96.75 4 PHE B O 1
ATOM 1664 N N . LYS B 1 5 ? -21.75 -3.336 -4.871 1 95.69 5 LYS B N 1
ATOM 1665 C CA . LYS B 1 5 ? -22 -4.223 -6.008 1 95.69 5 LYS B CA 1
ATOM 1666 C C . LYS B 1 5 ? -21.422 -3.641 -7.293 1 95.69 5 LYS B C 1
ATOM 1668 O O . LYS B 1 5 ? -20.75 -4.344 -8.047 1 95.69 5 LYS B O 1
ATOM 1673 N N . ALA B 1 6 ? -21.734 -2.381 -7.477 1 96.19 6 ALA B N 1
ATOM 1674 C CA . ALA B 1 6 ? -21.234 -1.698 -8.664 1 96.19 6 ALA B CA 1
ATOM 1675 C C . ALA B 1 6 ? -19.719 -1.605 -8.641 1 96.19 6 ALA B C 1
ATOM 1677 O O . ALA B 1 6 ? -19.062 -1.732 -9.68 1 96.19 6 ALA B O 1
ATOM 1678 N N . HIS B 1 7 ? -19.172 -1.384 -7.477 1 96.88 7 HIS B N 1
ATOM 1679 C CA . HIS B 1 7 ? -17.719 -1.314 -7.301 1 96.88 7 HIS B CA 1
ATOM 1680 C C . HIS B 1 7 ? -17.062 -2.656 -7.609 1 96.88 7 HIS B C 1
ATOM 1682 O O . HIS B 1 7 ? -16.078 -2.711 -8.336 1 96.88 7 HIS B O 1
ATOM 1688 N N . LEU B 1 8 ? -17.641 -3.697 -7.039 1 96.5 8 LEU B N 1
ATOM 1689 C CA . LEU B 1 8 ? -17.125 -5.047 -7.238 1 96.5 8 LEU B CA 1
ATOM 1690 C C . LEU B 1 8 ? -17.094 -5.406 -8.719 1 96.5 8 LEU B C 1
ATOM 1692 O O . LEU B 1 8 ? -16.141 -6.047 -9.188 1 96.5 8 LEU B O 1
ATOM 1696 N N . ALA B 1 9 ? -18.062 -4.953 -9.461 1 95.44 9 ALA B N 1
ATOM 1697 C CA . ALA B 1 9 ? -18.234 -5.309 -10.867 1 95.44 9 ALA B CA 1
ATOM 1698 C C . ALA B 1 9 ? -17.141 -4.691 -11.734 1 95.44 9 ALA B C 1
ATOM 1700 O O . ALA B 1 9 ? -16.906 -5.137 -12.859 1 95.44 9 ALA B O 1
ATOM 1701 N N . LYS B 1 10 ? -16.5 -3.658 -11.219 1 95.31 10 LYS B N 1
ATOM 1702 C CA . LYS B 1 10 ? -15.398 -3.025 -11.945 1 95.31 10 LYS B CA 1
ATOM 1703 C C . LYS B 1 10 ? -14.156 -3.906 -11.93 1 95.31 10 LYS B C 1
ATOM 1705 O O . LYS B 1 10 ? -13.234 -3.697 -12.727 1 95.31 10 LYS B O 1
ATOM 1710 N N . PHE B 1 11 ? -14.148 -4.902 -11.031 1 94.5 11 PHE B N 1
ATOM 1711 C CA . PHE B 1 11 ? -12.906 -5.641 -10.828 1 94.5 11 PHE B CA 1
ATOM 1712 C C . PHE B 1 11 ? -13.094 -7.117 -11.148 1 94.5 11 PHE B C 1
ATOM 1714 O O . PHE B 1 11 ? -12.164 -7.773 -11.625 1 94.5 11 PHE B O 1
ATOM 1721 N N . ILE B 1 12 ? -14.266 -7.625 -10.836 1 94.25 12 ILE B N 1
ATOM 1722 C CA . ILE B 1 12 ? -14.484 -9.055 -11.047 1 94.25 12 ILE B CA 1
ATOM 1723 C C . ILE B 1 12 ? -15.891 -9.281 -11.602 1 94.25 12 ILE B C 1
ATOM 1725 O O . ILE B 1 12 ? -16.766 -8.422 -11.453 1 94.25 12 ILE B O 1
ATOM 1729 N N . SER B 1 13 ? -16.031 -10.492 -12.188 1 94.38 13 SER B N 1
ATOM 1730 C CA . SER B 1 13 ? -17.344 -10.922 -12.688 1 94.38 13 SER B CA 1
ATOM 1731 C C . SER B 1 13 ? -17.891 -12.078 -11.859 1 94.38 13 SER B C 1
ATOM 1733 O O . SER B 1 13 ? -17.25 -13.109 -11.703 1 94.38 13 SER B O 1
ATOM 1735 N N . VAL B 1 14 ? -19.016 -11.797 -11.297 1 93.75 14 VAL B N 1
ATOM 1736 C CA . VAL B 1 14 ? -19.688 -12.836 -10.531 1 93.75 14 VAL B CA 1
ATOM 1737 C C . VAL B 1 14 ? -21.156 -12.891 -10.922 1 93.75 14 VAL B C 1
ATOM 1739 O O . VAL B 1 14 ? -21.734 -11.883 -11.344 1 93.75 14 VAL B O 1
ATOM 1742 N N . ASP B 1 15 ? -21.688 -14.086 -10.836 1 94.25 15 ASP B N 1
ATOM 1743 C CA . ASP B 1 15 ? -23.109 -14.188 -11.109 1 94.25 15 ASP B CA 1
ATOM 1744 C C . ASP B 1 15 ? -23.938 -13.789 -9.883 1 94.25 15 ASP B C 1
ATOM 1746 O O . ASP B 1 15 ? -23.375 -13.469 -8.836 1 94.25 15 ASP B O 1
ATOM 1750 N N . GLU B 1 16 ? -25.234 -13.781 -10.039 1 94.81 16 GLU B N 1
ATOM 1751 C CA . GLU B 1 16 ? -26.109 -13.242 -9.008 1 94.81 16 GLU B CA 1
ATOM 1752 C C . GLU B 1 16 ? -26.047 -14.078 -7.734 1 94.81 16 GLU B C 1
ATOM 1754 O O . GLU B 1 16 ? -26.109 -13.531 -6.629 1 94.81 16 GLU B O 1
ATOM 1759 N N . ASP B 1 17 ? -25.984 -15.344 -7.867 1 96.56 17 ASP B N 1
ATOM 1760 C CA . ASP B 1 17 ? -25.906 -16.219 -6.703 1 96.56 17 ASP B CA 1
ATOM 1761 C C . ASP B 1 17 ? -24.594 -16 -5.938 1 96.56 17 ASP B C 1
ATOM 1763 O O . ASP B 1 17 ? -24.594 -15.914 -4.711 1 96.56 17 ASP B O 1
ATOM 1767 N N . GLU B 1 18 ? -23.578 -15.945 -6.68 1 96.25 18 GLU B N 1
ATOM 1768 C CA . GLU B 1 18 ? -22.266 -15.695 -6.082 1 96.25 18 GLU B CA 1
ATOM 1769 C C . GLU B 1 18 ? -22.219 -14.328 -5.402 1 96.25 18 GLU B C 1
ATOM 1771 O O . GLU B 1 18 ? -21.672 -14.188 -4.309 1 96.25 18 GLU B O 1
ATOM 1776 N N . LEU B 1 19 ? -22.844 -13.367 -6.094 1 96.62 19 LEU B N 1
ATOM 1777 C CA . LEU B 1 19 ? -22.875 -12.016 -5.543 1 96.62 19 LEU B CA 1
ATOM 1778 C C . LEU B 1 19 ? -23.625 -11.992 -4.219 1 96.62 19 LEU B C 1
ATOM 1780 O O . LEU B 1 19 ? -23.172 -11.367 -3.254 1 96.62 19 LEU B O 1
ATOM 1784 N N . THR B 1 20 ? -24.719 -12.625 -4.16 1 97 20 THR B N 1
ATOM 1785 C CA . THR B 1 20 ? -25.516 -12.703 -2.938 1 97 20 THR B CA 1
ATOM 1786 C C . THR B 1 20 ? -24.719 -13.359 -1.816 1 97 20 THR B C 1
ATOM 1788 O O . THR B 1 20 ? -24.734 -12.898 -0.674 1 97 20 THR B O 1
ATOM 1791 N N . SER B 1 21 ? -24.094 -14.43 -2.145 1 98 21 SER B N 1
ATOM 1792 C CA . SER B 1 21 ? -23.234 -15.125 -1.18 1 98 21 SER B CA 1
ATOM 1793 C C . SER B 1 21 ? -22.141 -14.211 -0.662 1 98 21 SER B C 1
ATOM 1795 O O . SER B 1 21 ? -21.906 -14.125 0.547 1 98 21 SER B O 1
ATOM 1797 N N . ILE B 1 22 ? -21.453 -13.484 -1.581 1 98 22 ILE B N 1
ATOM 1798 C CA . ILE B 1 22 ? -20.375 -12.57 -1.22 1 98 22 ILE B CA 1
ATOM 1799 C C . ILE B 1 22 ? -20.906 -11.484 -0.283 1 98 22 ILE B C 1
ATOM 1801 O O . ILE B 1 22 ? -20.312 -11.219 0.769 1 98 22 ILE B O 1
ATOM 1805 N N . LEU B 1 23 ? -22.047 -10.938 -0.609 1 97.44 23 LEU B N 1
ATOM 1806 C CA . LEU B 1 23 ? -22.609 -9.82 0.142 1 97.44 23 LEU B CA 1
ATOM 1807 C C . LEU B 1 23 ? -23 -10.25 1.549 1 97.44 23 LEU B C 1
ATOM 1809 O O . LEU B 1 23 ? -23.047 -9.43 2.469 1 97.44 23 LEU B O 1
ATOM 1813 N N . SER B 1 24 ? -23.25 -11.523 1.729 1 97.81 24 SER B N 1
ATOM 1814 C CA . SER B 1 24 ? -23.703 -12.039 3.014 1 97.81 24 SER B CA 1
ATOM 1815 C C . SER B 1 24 ? -22.609 -11.961 4.066 1 97.81 24 SER B C 1
ATOM 1817 O O . SER B 1 24 ? -22.875 -12.094 5.262 1 97.81 24 SER B O 1
ATOM 1819 N N . PHE B 1 25 ? -21.375 -11.711 3.678 1 98.19 25 PHE B N 1
ATOM 1820 C CA . PHE B 1 25 ? -20.25 -11.656 4.609 1 98.19 25 PHE B CA 1
ATOM 1821 C C . PHE B 1 25 ? -20.109 -10.258 5.199 1 98.19 25 PHE B C 1
ATOM 1823 O O . PHE B 1 25 ? -19.344 -10.055 6.141 1 98.19 25 PHE B O 1
ATOM 1830 N N . PHE B 1 26 ? -20.859 -9.312 4.656 1 98.06 26 PHE B N 1
ATOM 1831 C CA . PHE B 1 26 ? -20.719 -7.922 5.062 1 98.06 26 PHE B CA 1
ATOM 1832 C C . PHE B 1 26 ? -21.891 -7.484 5.922 1 98.06 26 PHE B C 1
ATOM 1834 O O . PHE B 1 26 ? -23.016 -7.941 5.711 1 98.06 26 PHE B O 1
ATOM 1841 N N . GLU B 1 27 ? -21.609 -6.652 6.859 1 97.75 27 GLU B N 1
ATOM 1842 C CA . GLU B 1 27 ? -22.641 -5.996 7.648 1 97.75 27 GLU B CA 1
ATOM 1843 C C . GLU B 1 27 ? -22.766 -4.52 7.285 1 97.75 27 GLU B C 1
ATOM 1845 O O . GLU B 1 27 ? -21.75 -3.842 7.078 1 97.75 27 GLU B O 1
ATOM 1850 N N . VAL B 1 28 ? -23.969 -4.031 7.191 1 97.62 28 VAL B N 1
ATOM 1851 C CA . VAL B 1 28 ? -24.203 -2.611 6.941 1 97.62 28 VAL B CA 1
ATOM 1852 C C . VAL B 1 28 ? -24.188 -1.845 8.266 1 97.62 28 VAL B C 1
ATOM 1854 O O . VAL B 1 28 ? -24.828 -2.25 9.234 1 97.62 28 VAL B O 1
ATOM 1857 N N . LEU B 1 29 ? -23.438 -0.768 8.305 1 98.19 29 LEU B N 1
ATOM 1858 C CA . LEU B 1 29 ? -23.344 0.061 9.5 1 98.19 29 LEU B CA 1
ATOM 1859 C C . LEU B 1 29 ? -23.609 1.526 9.172 1 98.19 29 LEU B C 1
ATOM 1861 O O . LEU B 1 29 ? -22.875 2.129 8.375 1 98.19 29 LEU B O 1
ATOM 1865 N N . GLU B 1 30 ? -24.625 2.045 9.68 1 98.19 30 GLU B N 1
ATOM 1866 C CA . GLU B 1 30 ? -24.875 3.482 9.625 1 98.19 30 GLU B CA 1
ATOM 1867 C C . GLU B 1 30 ? -24.141 4.211 10.75 1 98.19 30 GLU B C 1
ATOM 1869 O O . GLU B 1 30 ? -24.234 3.801 11.914 1 98.19 30 GLU B O 1
ATOM 1874 N N . VAL B 1 31 ? -23.469 5.219 10.383 1 97.75 31 VAL B N 1
ATOM 1875 C CA . VAL B 1 31 ? -22.609 5.898 11.344 1 97.75 31 VAL B CA 1
ATOM 1876 C C . VAL B 1 31 ? -22.938 7.391 11.375 1 97.75 31 VAL B C 1
ATOM 1878 O O . VAL B 1 31 ? -23.062 8.023 10.32 1 97.75 31 VAL B O 1
ATOM 1881 N N . LYS B 1 32 ? -23.094 7.961 12.578 1 98.25 32 LYS B N 1
ATOM 1882 C CA . LYS B 1 32 ? -23.328 9.391 12.727 1 98.25 32 LYS B CA 1
ATOM 1883 C C . LYS B 1 32 ? -22.047 10.188 12.531 1 98.25 32 LYS B C 1
ATOM 1885 O O . LYS B 1 32 ? -20.938 9.633 12.609 1 98.25 32 LYS B O 1
ATOM 1890 N N . LYS B 1 33 ? -22.281 11.438 12.227 1 97.44 33 LYS B N 1
ATOM 1891 C CA . LYS B 1 33 ? -21.125 12.328 12.164 1 97.44 33 LYS B CA 1
ATOM 1892 C C . LYS B 1 33 ? -20.328 12.289 13.461 1 97.44 33 LYS B C 1
ATOM 1894 O O . LYS B 1 33 ? -20.891 12.289 14.547 1 97.44 33 LYS B O 1
ATOM 1899 N N . LYS B 1 34 ? -19.016 12.086 13.367 1 97.44 34 LYS B N 1
ATOM 1900 C CA . LYS B 1 34 ? -18.047 12.117 14.461 1 97.44 34 LYS B CA 1
ATOM 1901 C C . LYS B 1 34 ? -18.141 10.859 15.32 1 97.44 34 LYS B C 1
ATOM 1903 O O . LYS B 1 34 ? -17.688 10.844 16.469 1 97.44 34 LYS B O 1
ATOM 1908 N N . GLN B 1 35 ? -18.797 9.883 14.805 1 98.31 35 GLN B N 1
ATOM 1909 C CA . GLN B 1 35 ? -18.828 8.609 15.508 1 98.31 35 GLN B CA 1
ATOM 1910 C C . GLN B 1 35 ? -17.562 7.809 15.258 1 98.31 35 GLN B C 1
ATOM 1912 O O . GLN B 1 35 ? -17.094 7.707 14.125 1 98.31 35 GLN B O 1
ATOM 1917 N N . ASN B 1 36 ? -16.969 7.23 16.328 1 98.19 36 ASN B N 1
ATOM 1918 C CA . ASN B 1 36 ? -15.781 6.402 16.203 1 98.19 36 ASN B CA 1
ATOM 1919 C C . ASN B 1 36 ? -16.125 4.965 15.82 1 98.19 36 ASN B C 1
ATOM 1921 O O . ASN B 1 36 ? -16.984 4.344 16.438 1 98.19 36 ASN B O 1
ATOM 1925 N N . LEU B 1 37 ? -15.516 4.535 14.797 1 98.25 37 LEU B N 1
ATOM 1926 C CA . LEU B 1 37 ? -15.664 3.146 14.375 1 98.25 37 LEU B CA 1
ATOM 1927 C C . LEU B 1 37 ? -14.539 2.285 14.938 1 98.25 37 LEU B C 1
ATOM 1929 O O . LEU B 1 37 ? -14.695 1.068 15.07 1 98.25 37 LEU B O 1
ATOM 1933 N N . MET B 1 38 ? -13.453 2.824 15.219 1 97.5 38 MET B N 1
ATOM 1934 C CA . MET B 1 38 ? -12.289 2.209 15.859 1 97.5 38 MET B CA 1
ATOM 1935 C C . MET B 1 38 ? -11.594 3.193 16.797 1 97.5 38 MET B C 1
ATOM 1937 O O . MET B 1 38 ? -11.414 4.363 16.438 1 97.5 38 MET B O 1
ATOM 1941 N N . ILE B 1 39 ? -11.234 2.725 17.938 1 97 39 ILE B N 1
ATOM 1942 C CA . ILE B 1 39 ? -10.555 3.553 18.922 1 97 39 ILE B CA 1
ATOM 1943 C C . ILE B 1 39 ? -9.133 3.035 19.141 1 97 39 ILE B C 1
ATOM 1945 O O . ILE B 1 39 ? -8.922 1.829 19.281 1 97 39 ILE B O 1
ATOM 1949 N N . GLY B 1 40 ? -8.266 3.992 19.094 1 96.31 40 GLY B N 1
ATOM 1950 C CA . GLY B 1 40 ? -6.891 3.611 19.391 1 96.31 40 GLY B CA 1
ATOM 1951 C C . GLY B 1 40 ? -6.75 2.865 20.703 1 96.31 40 GLY B C 1
ATOM 1952 O O . GLY B 1 40 ? -7.41 3.199 21.688 1 96.31 40 GLY B O 1
ATOM 1953 N N . GLY B 1 41 ? -5.883 1.838 20.672 1 96.62 41 GLY B N 1
ATOM 1954 C CA . GLY B 1 41 ? -5.672 1.054 21.875 1 96.62 41 GLY B CA 1
ATOM 1955 C C . GLY B 1 41 ? -6.488 -0.224 21.906 1 96.62 41 GLY B C 1
ATOM 1956 O O . GLY B 1 41 ? -6.359 -1.028 22.828 1 96.62 41 GLY B O 1
ATOM 1957 N N . GLU B 1 42 ? -7.328 -0.44 20.922 1 96.75 42 GLU B N 1
ATOM 1958 C CA . GLU B 1 42 ? -8.109 -1.67 20.828 1 96.75 42 GLU B CA 1
ATOM 1959 C C . GLU B 1 42 ? -7.621 -2.543 19.672 1 96.75 42 GLU B C 1
ATOM 1961 O O . GLU B 1 42 ? -6.93 -2.064 18.766 1 96.75 42 GLU B O 1
ATOM 1966 N N . VAL B 1 43 ? -8 -3.789 19.75 1 97.75 43 VAL B N 1
ATOM 1967 C CA . VAL B 1 43 ? -7.66 -4.707 18.672 1 97.75 43 VAL B CA 1
ATOM 1968 C C . VAL B 1 43 ? -8.422 -4.32 17.406 1 97.75 43 VAL B C 1
ATOM 1970 O O . VAL B 1 43 ? -9.633 -4.059 17.453 1 97.75 43 VAL B O 1
ATOM 1973 N N . CYS B 1 44 ? -7.75 -4.172 16.297 1 98.06 44 CYS B N 1
ATOM 1974 C CA . CYS B 1 44 ? -8.383 -3.895 15.008 1 98.06 44 CYS B CA 1
ATOM 1975 C C . CYS B 1 44 ? -9.07 -5.141 14.461 1 98.06 44 CYS B C 1
ATOM 1977 O O . CYS B 1 44 ? -8.398 -6.086 14.031 1 98.06 44 CYS B O 1
ATOM 1979 N N . ARG B 1 45 ? -10.359 -5.133 14.289 1 97.06 45 ARG B N 1
ATOM 1980 C CA . ARG B 1 45 ? -11.086 -6.352 13.969 1 97.06 45 ARG B CA 1
ATOM 1981 C C . ARG B 1 45 ? -11.82 -6.211 12.641 1 97.06 45 ARG B C 1
ATOM 1983 O O . ARG B 1 45 ? -12.227 -7.211 12.039 1 97.06 45 ARG B O 1
ATOM 1990 N N . PHE B 1 46 ? -11.906 -4.938 12.211 1 98.19 46 PHE B N 1
ATOM 1991 C CA . PHE B 1 46 ? -12.789 -4.703 11.078 1 98.19 46 PHE B CA 1
ATOM 1992 C C . PHE B 1 46 ? -12.125 -3.816 10.031 1 98.19 46 PHE B C 1
ATOM 1994 O O . PHE B 1 46 ? -11.211 -3.055 10.352 1 98.19 46 PHE B O 1
ATOM 2001 N N . MET B 1 47 ? -12.469 -3.994 8.844 1 98.5 47 MET B N 1
ATOM 2002 C CA . MET B 1 47 ? -12.258 -3.006 7.793 1 98.5 47 MET B CA 1
ATOM 2003 C C . MET B 1 47 ? -13.586 -2.473 7.27 1 98.5 47 MET B C 1
ATOM 2005 O O . MET B 1 47 ? -14.617 -3.15 7.367 1 98.5 47 MET B O 1
ATOM 2009 N N . TYR B 1 48 ? -13.57 -1.296 6.73 1 98.75 48 TYR B N 1
ATOM 2010 C CA . TYR B 1 48 ? -14.797 -0.608 6.367 1 98.75 48 TYR B CA 1
ATOM 2011 C C . TYR B 1 48 ? -14.766 -0.156 4.914 1 98.75 48 TYR B C 1
ATOM 2013 O O . TYR B 1 48 ? -13.758 0.387 4.449 1 98.75 48 TYR B O 1
ATOM 2021 N N . PHE B 1 49 ? -15.758 -0.426 4.184 1 98.75 49 PHE B N 1
ATOM 2022 C CA . PHE B 1 49 ? -15.992 0.116 2.852 1 98.75 49 PHE B CA 1
ATOM 2023 C C . PHE B 1 49 ? -17.031 1.231 2.896 1 98.75 49 PHE B C 1
ATOM 2025 O O . PHE B 1 49 ? -18.141 1.032 3.389 1 98.75 49 PHE B O 1
ATOM 2032 N N . VAL B 1 50 ? -16.703 2.389 2.309 1 98.25 50 VAL B N 1
ATOM 2033 C CA . VAL B 1 50 ? -17.609 3.525 2.402 1 98.25 50 VAL B CA 1
ATOM 2034 C C . VAL B 1 50 ? -18.641 3.463 1.272 1 98.25 50 VAL B C 1
ATOM 2036 O O . VAL B 1 50 ? -18.297 3.645 0.102 1 98.25 50 VAL B O 1
ATOM 2039 N N . GLU B 1 51 ? -19.844 3.189 1.666 1 98.06 51 GLU B N 1
ATOM 2040 C CA . GLU B 1 51 ? -20.938 3.256 0.7 1 98.06 51 GLU B CA 1
ATOM 2041 C C . GLU B 1 51 ? -21.375 4.699 0.459 1 98.06 51 GLU B C 1
ATOM 2043 O O . GLU B 1 51 ? -21.594 5.102 -0.684 1 98.06 51 GLU B O 1
ATOM 2048 N N . LYS B 1 52 ? -21.531 5.367 1.479 1 97.19 52 LYS B N 1
ATOM 2049 C CA . LYS B 1 52 ? -21.875 6.785 1.482 1 97.19 52 LYS B CA 1
ATOM 2050 C C . LYS B 1 52 ? -21.203 7.516 2.643 1 97.19 52 LYS B C 1
ATOM 2052 O O . LYS B 1 52 ? -21.156 7 3.764 1 97.19 52 LYS B O 1
ATOM 2057 N N . GLY B 1 53 ? -20.688 8.719 2.275 1 96.75 53 GLY B N 1
ATOM 2058 C CA . GLY B 1 53 ? -20.125 9.539 3.332 1 96.75 53 GLY B CA 1
ATOM 2059 C C . GLY B 1 53 ? -18.609 9.617 3.277 1 96.75 53 GLY B C 1
ATOM 2060 O O . GLY B 1 53 ? -18.016 9.609 2.195 1 96.75 53 GLY B O 1
ATOM 2061 N N . CYS B 1 54 ? -17.938 9.844 4.453 1 97.5 54 CYS B N 1
ATOM 2062 C CA . CYS B 1 54 ? -16.5 10.078 4.547 1 97.5 54 CYS B CA 1
ATOM 2063 C C . CYS B 1 54 ? -15.969 9.68 5.922 1 97.5 54 CYS B C 1
ATOM 2065 O O . CYS B 1 54 ? -16.516 10.109 6.941 1 97.5 54 CYS B O 1
ATOM 2067 N N . LEU B 1 55 ? -15.016 8.82 5.938 1 98.19 55 LEU B N 1
ATOM 2068 C CA . LEU B 1 55 ? -14.312 8.43 7.152 1 98.19 55 LEU B CA 1
ATOM 2069 C C . LEU B 1 55 ? -12.891 9 7.164 1 98.19 55 LEU B C 1
ATOM 2071 O O . LEU B 1 55 ? -12.359 9.352 6.113 1 98.19 55 LEU B O 1
ATOM 2075 N N . ARG B 1 56 ? -12.352 9.133 8.32 1 97.88 56 ARG B N 1
ATOM 2076 C CA . ARG B 1 56 ? -10.938 9.469 8.453 1 97.88 56 ARG B CA 1
ATOM 2077 C C . ARG B 1 56 ? -10.234 8.516 9.422 1 97.88 56 ARG B C 1
ATOM 2079 O O . ARG B 1 56 ? -10.867 7.973 10.328 1 97.88 56 ARG B O 1
ATOM 2086 N N . LYS B 1 57 ? -9.016 8.242 9.172 1 98.19 57 LYS B N 1
ATOM 2087 C CA . LYS B 1 57 ? -8.102 7.559 10.086 1 98.19 57 LYS B CA 1
ATOM 2088 C C . LYS B 1 57 ? -7.078 8.523 10.664 1 98.19 57 LYS B C 1
ATOM 2090 O O . LYS B 1 57 ? -6.473 9.312 9.938 1 98.19 57 LYS B O 1
ATOM 2095 N N . PHE B 1 58 ? -6.91 8.523 11.977 1 97.69 58 PHE B N 1
ATOM 2096 C CA . PHE B 1 58 ? -5.992 9.453 12.617 1 97.69 58 PHE B CA 1
ATOM 2097 C C . PHE B 1 58 ? -5.387 8.836 13.875 1 97.69 58 PHE B C 1
ATOM 2099 O O . PHE B 1 58 ? -5.895 7.84 14.391 1 97.69 58 PHE B O 1
ATOM 2106 N N . PHE B 1 59 ? -4.312 9.312 14.289 1 96.38 59 PHE B N 1
ATOM 2107 C CA . PHE B 1 59 ? -3.699 8.969 15.562 1 96.38 59 PHE B CA 1
ATOM 2108 C C . PHE B 1 59 ? -3.484 10.211 16.422 1 96.38 59 PHE B C 1
ATOM 2110 O O . PHE B 1 59 ? -3.592 11.336 15.922 1 96.38 59 PHE B O 1
ATOM 2117 N N . ILE B 1 60 ? -3.359 10.047 17.672 1 94.88 60 ILE B N 1
ATOM 2118 C CA . ILE B 1 60 ? -3.062 11.141 18.594 1 94.88 60 ILE B CA 1
ATOM 2119 C C . ILE B 1 60 ? -1.564 11.172 18.891 1 94.88 60 ILE B C 1
ATOM 2121 O O . ILE B 1 60 ? -1.008 10.211 19.422 1 94.88 60 ILE B O 1
ATOM 2125 N N . ASN B 1 61 ? -0.947 12.273 18.578 1 89.06 61 ASN B N 1
ATOM 2126 C CA . ASN B 1 61 ? 0.5 12.352 18.734 1 89.06 61 ASN B CA 1
ATOM 2127 C C . ASN B 1 61 ? 0.889 12.617 20.188 1 89.06 61 ASN B C 1
ATOM 2129 O O . ASN B 1 61 ? 0.024 12.711 21.062 1 89.06 61 ASN B O 1
ATOM 2133 N N . GLU B 1 62 ? 2.213 12.703 20.422 1 86.12 62 GLU B N 1
ATOM 2134 C CA . GLU B 1 62 ? 2.732 12.859 21.781 1 86.12 62 GLU B CA 1
ATOM 2135 C C . GLU B 1 62 ? 2.246 14.156 22.406 1 86.12 62 GLU B C 1
ATOM 2137 O O . GLU B 1 62 ? 2.174 14.266 23.641 1 86.12 62 GLU B O 1
ATOM 2142 N N . LYS B 1 63 ? 1.926 15.156 21.641 1 87.5 63 LYS B N 1
ATOM 2143 C CA . LYS B 1 63 ? 1.452 16.453 22.125 1 87.5 63 LYS B CA 1
ATOM 2144 C C . LYS B 1 63 ? -0.061 16.438 22.312 1 87.5 63 LYS B C 1
ATOM 2146 O O . LYS B 1 63 ? -0.657 17.469 22.641 1 87.5 63 LYS B O 1
ATOM 2151 N N . GLY B 1 64 ? -0.71 15.312 22.031 1 91 64 GLY B N 1
ATOM 2152 C CA . GLY B 1 64 ? -2.148 15.188 22.219 1 91 64 GLY B CA 1
ATOM 2153 C C . GLY B 1 64 ? -2.941 15.688 21.016 1 91 64 GLY B C 1
ATOM 2154 O O . GLY B 1 64 ? -4.156 15.883 21.109 1 91 64 GLY B O 1
ATOM 2155 N N . ILE B 1 65 ? -2.311 15.938 19.984 1 91.81 65 ILE B N 1
ATOM 2156 C CA . ILE B 1 65 ? -2.959 16.484 18.797 1 91.81 65 ILE B CA 1
ATOM 2157 C C . ILE B 1 65 ? -3.344 15.352 17.844 1 91.81 65 ILE B C 1
ATOM 2159 O O . ILE B 1 65 ? -2.553 14.43 17.609 1 91.81 65 ILE B O 1
ATOM 2163 N N . GLU B 1 66 ? -4.586 15.445 17.328 1 94.75 66 GLU B N 1
ATOM 2164 C CA . GLU B 1 66 ? -5.02 14.477 16.328 1 94.75 66 GLU B CA 1
ATOM 2165 C C . GLU B 1 66 ? -4.344 14.734 14.977 1 94.75 66 GLU B C 1
ATOM 2167 O O . GLU B 1 66 ? -4.355 15.859 14.477 1 94.75 66 GLU B O 1
ATOM 2172 N N . GLN B 1 67 ? -3.742 13.711 14.484 1 95.38 67 GLN B N 1
ATOM 2173 C CA . GLN B 1 67 ? -3.131 13.781 13.164 1 95.38 67 GLN B CA 1
ATOM 2174 C C . GLN B 1 67 ? -3.818 12.82 12.195 1 95.38 67 GLN B C 1
ATOM 2176 O O . GLN B 1 67 ? -3.658 11.602 12.297 1 95.38 67 GLN B O 1
ATOM 2181 N N . THR B 1 68 ? -4.562 13.422 11.242 1 95.94 68 THR B N 1
ATOM 2182 C CA . THR B 1 68 ? -5.227 12.609 10.227 1 95.94 68 THR B CA 1
ATOM 2183 C C . THR B 1 68 ? -4.219 12.062 9.219 1 95.94 68 THR B C 1
ATOM 2185 O O . THR B 1 68 ? -3.357 12.805 8.734 1 95.94 68 THR B O 1
ATOM 2188 N N . THR B 1 69 ? -4.32 10.766 8.891 1 94.94 69 THR B N 1
ATOM 2189 C CA . THR B 1 69 ? -3.379 10.148 7.957 1 94.94 69 THR B CA 1
ATOM 2190 C C . THR B 1 69 ? -4.094 9.695 6.691 1 94.94 69 THR B C 1
ATOM 2192 O O . THR B 1 69 ? -3.461 9.477 5.656 1 94.94 69 THR B O 1
ATOM 2195 N N . GLU B 1 70 ? -5.379 9.539 6.746 1 95.25 70 GLU B N 1
ATOM 2196 C CA . GLU B 1 70 ? -6.129 8.984 5.621 1 95.25 70 GLU B CA 1
ATOM 2197 C C . GLU B 1 70 ? -7.594 9.406 5.672 1 95.25 70 GLU B C 1
ATOM 2199 O O . GLU B 1 70 ? -8.172 9.547 6.754 1 95.25 70 GLU B O 1
ATOM 2204 N N . PHE B 1 71 ? -8.07 9.648 4.48 1 95.25 71 PHE B N 1
ATOM 2205 C CA . PHE B 1 71 ? -9.516 9.773 4.312 1 95.25 71 PHE B CA 1
ATOM 2206 C C . PHE B 1 71 ? -10.055 8.656 3.418 1 95.25 71 PHE B C 1
ATOM 2208 O O . PHE B 1 71 ? -9.336 8.141 2.559 1 95.25 71 PHE B O 1
ATOM 2215 N N . ALA B 1 72 ? -11.25 8.258 3.664 1 96.44 72 ALA B N 1
ATOM 2216 C CA . ALA B 1 72 ? -11.961 7.34 2.781 1 96.44 72 ALA B CA 1
ATOM 2217 C C . ALA B 1 72 ? -13.352 7.863 2.443 1 96.44 72 ALA B C 1
ATOM 2219 O O . ALA B 1 72 ? -14.148 8.156 3.34 1 96.44 72 ALA B O 1
ATOM 2220 N N . ILE B 1 73 ? -13.586 8.055 1.158 1 95 73 ILE B N 1
ATOM 2221 C CA . ILE B 1 73 ? -14.898 8.43 0.659 1 95 73 ILE B CA 1
ATOM 2222 C C . ILE B 1 73 ? -15.539 7.25 -0.066 1 95 73 ILE B C 1
ATOM 2224 O O . ILE B 1 73 ? -15.086 6.113 0.064 1 95 73 ILE B O 1
ATOM 2228 N N . GLU B 1 74 ? -16.609 7.496 -0.769 1 96 74 GLU B N 1
ATOM 2229 C CA . GLU B 1 74 ? -17.344 6.414 -1.423 1 96 74 GLU B CA 1
ATOM 2230 C C . GLU B 1 74 ? -16.422 5.57 -2.293 1 96 74 GLU B C 1
ATOM 2232 O O . GLU B 1 74 ? -15.57 6.109 -3.016 1 96 74 GLU B O 1
ATOM 2237 N N . ASN B 1 75 ? -16.516 4.195 -2.113 1 96.56 75 ASN B N 1
ATOM 2238 C CA . ASN B 1 75 ? -15.797 3.197 -2.896 1 96.56 75 ASN B CA 1
ATOM 2239 C C . ASN B 1 75 ? -14.414 2.912 -2.311 1 96.56 75 ASN B C 1
ATOM 2241 O O . ASN B 1 75 ? -13.656 2.104 -2.854 1 96.56 75 ASN B O 1
ATOM 2245 N N . TRP B 1 76 ? -14.102 3.613 -1.239 1 96.44 76 TRP B N 1
ATOM 2246 C CA . TRP B 1 76 ? -12.789 3.389 -0.636 1 96.44 76 TRP B CA 1
ATOM 2247 C C . TRP B 1 76 ? -12.898 2.475 0.58 1 96.44 76 TRP B C 1
ATOM 2249 O O . TRP B 1 76 ? -13.891 2.527 1.317 1 96.44 76 TRP B O 1
ATOM 2259 N N . TRP B 1 77 ? -11.906 1.688 0.797 1 98.44 77 TRP B N 1
ATOM 2260 C CA . TRP B 1 77 ? -11.711 0.899 2.01 1 98.44 77 TRP B CA 1
ATOM 2261 C C . TRP B 1 77 ? -10.844 1.65 3.018 1 98.44 77 TRP B C 1
ATOM 2263 O O . TRP B 1 77 ? -10.016 2.48 2.635 1 98.44 77 TRP B O 1
ATOM 2273 N N . ILE B 1 78 ? -11.086 1.379 4.297 1 98.25 78 ILE B N 1
ATOM 2274 C CA . ILE B 1 78 ? -10.227 2 5.297 1 98.25 78 ILE B CA 1
ATOM 2275 C C . ILE B 1 78 ? -10.094 1.08 6.508 1 98.25 78 ILE B C 1
ATOM 2277 O O . ILE B 1 78 ? -11.07 0.461 6.934 1 98.25 78 ILE B O 1
ATOM 2281 N N . THR B 1 79 ? -8.961 0.912 7.051 1 98.5 79 THR B N 1
ATOM 2282 C CA . THR B 1 79 ? -8.617 0.194 8.273 1 98.5 79 THR B CA 1
ATOM 2283 C C . THR B 1 79 ? -7.168 0.452 8.664 1 98.5 79 THR B C 1
ATOM 2285 O O . THR B 1 79 ? -6.445 1.157 7.961 1 98.5 79 THR B O 1
ATOM 2288 N N . ASP B 1 80 ? -6.828 0.055 9.852 1 97.94 80 ASP B N 1
ATOM 2289 C CA . ASP B 1 80 ? -5.414 -0.133 10.164 1 97.94 80 ASP B CA 1
ATOM 2290 C C . ASP B 1 80 ? -4.902 -1.461 9.609 1 97.94 80 ASP B C 1
ATOM 2292 O O . ASP B 1 80 ? -4.953 -2.484 10.297 1 97.94 80 ASP B O 1
ATOM 2296 N N . THR B 1 81 ? -4.371 -1.36 8.398 1 97.94 81 THR B N 1
ATOM 2297 C CA . THR B 1 81 ? -4.078 -2.566 7.629 1 97.94 81 THR B CA 1
ATOM 2298 C C . THR B 1 81 ? -3.115 -3.471 8.391 1 97.94 81 THR B C 1
ATOM 2300 O O . THR B 1 81 ? -3.291 -4.691 8.422 1 97.94 81 THR B O 1
ATOM 2303 N N . PHE B 1 82 ? -2.102 -2.932 9.008 1 96.69 82 PHE B N 1
ATOM 2304 C CA . PHE B 1 82 ? -1.12 -3.693 9.766 1 96.69 82 PHE B CA 1
ATOM 2305 C C . PHE B 1 82 ? -1.781 -4.41 10.938 1 96.69 82 PHE B C 1
ATOM 2307 O O . PHE B 1 82 ? -1.588 -5.613 11.125 1 96.69 82 PHE B O 1
ATOM 2314 N N . ALA B 1 83 ? -2.514 -3.662 11.688 1 97.5 83 ALA B N 1
ATOM 2315 C CA . ALA B 1 83 ? -3.168 -4.23 12.867 1 97.5 83 ALA B CA 1
ATOM 2316 C C . ALA B 1 83 ? -4.262 -5.211 12.461 1 97.5 83 ALA B C 1
ATOM 2318 O O . ALA B 1 83 ? -4.473 -6.227 13.133 1 97.5 83 ALA B O 1
ATOM 2319 N N . PHE B 1 84 ? -4.965 -4.926 11.367 1 97.94 84 PHE B N 1
ATOM 2320 C CA . PHE B 1 84 ? -6.066 -5.766 10.906 1 97.94 84 PHE B CA 1
ATOM 2321 C C . PHE B 1 84 ? -5.566 -7.156 10.531 1 97.94 84 PHE B C 1
ATOM 2323 O O . PHE B 1 84 ? -6.125 -8.164 10.984 1 97.94 84 PHE B O 1
ATOM 2330 N N . GLU B 1 85 ? -4.516 -7.191 9.758 1 95.06 85 GLU B N 1
ATOM 2331 C CA . GLU B 1 85 ? -3.984 -8.461 9.273 1 95.06 85 GLU B CA 1
ATOM 2332 C C . GLU B 1 85 ? -3.484 -9.328 10.422 1 95.06 85 GLU B C 1
ATOM 2334 O O . GLU B 1 85 ? -3.545 -10.555 10.352 1 95.06 85 GLU B O 1
ATOM 2339 N N . ARG B 1 86 ? -3.045 -8.664 11.492 1 95.06 86 ARG B N 1
ATOM 2340 C CA . ARG B 1 86 ? -2.424 -9.383 12.602 1 95.06 86 ARG B CA 1
ATOM 2341 C C . ARG B 1 86 ? -3.373 -9.477 13.797 1 95.06 86 ARG B C 1
ATOM 2343 O O . ARG B 1 86 ? -3.027 -10.055 14.828 1 95.06 86 ARG B O 1
ATOM 2350 N N . GLN B 1 87 ? -4.539 -8.914 13.578 1 95.88 87 GLN B N 1
ATOM 2351 C CA . GLN B 1 87 ? -5.477 -8.82 14.695 1 95.88 87 GLN B CA 1
ATOM 2352 C C . GLN B 1 87 ? -4.793 -8.273 15.945 1 95.88 87 GLN B C 1
ATOM 2354 O O . GLN B 1 87 ? -4.891 -8.859 17.016 1 95.88 87 GLN B O 1
ATOM 2359 N N . ALA B 1 88 ? -4.133 -7.191 15.766 1 97.44 88 ALA B N 1
ATOM 2360 C CA . ALA B 1 88 ? -3.336 -6.551 16.812 1 97.44 88 ALA B CA 1
ATOM 2361 C C . ALA B 1 88 ? -3.973 -5.238 17.25 1 97.44 88 ALA B C 1
ATOM 2363 O O . ALA B 1 88 ? -4.922 -4.758 16.641 1 97.44 88 ALA B O 1
ATOM 2364 N N . ILE B 1 89 ? -3.422 -4.703 18.359 1 97.81 89 ILE B N 1
ATOM 2365 C CA . ILE B 1 89 ? -3.863 -3.408 18.859 1 97.81 89 ILE B CA 1
ATOM 2366 C C . ILE B 1 89 ? -3.443 -2.305 17.891 1 97.81 89 ILE B C 1
ATOM 2368 O O . ILE B 1 89 ? -2.322 -2.312 17.391 1 97.81 89 ILE B O 1
ATOM 2372 N N . SER B 1 90 ? -4.391 -1.436 17.594 1 97 90 SER B N 1
ATOM 2373 C CA . SER B 1 90 ? -4.102 -0.297 16.734 1 97 90 SER B CA 1
ATOM 2374 C C . SER B 1 90 ? -3.898 0.978 17.547 1 97 90 SER B C 1
ATOM 2376 O O . SER B 1 90 ? -4.539 1.168 18.578 1 97 90 SER B O 1
ATOM 2378 N N . GLU B 1 91 ? -3.031 1.806 17.047 1 94.25 91 GLU B N 1
ATOM 2379 C CA . GLU B 1 91 ? -2.867 3.131 17.641 1 94.25 91 GLU B CA 1
ATOM 2380 C C . GLU B 1 91 ? -3.691 4.176 16.891 1 94.25 91 GLU B C 1
ATOM 2382 O O . GLU B 1 91 ? -3.684 5.352 17.25 1 94.25 91 GLU B O 1
ATOM 2387 N N . PHE B 1 92 ? -4.387 3.721 15.875 1 97.56 92 PHE B N 1
ATOM 2388 C CA . PHE B 1 92 ? -5.172 4.629 15.047 1 97.56 92 PHE B CA 1
ATOM 2389 C C . PHE B 1 92 ? -6.633 4.629 15.484 1 97.56 92 PHE B C 1
ATOM 2391 O O . PHE B 1 92 ? -7.09 3.697 16.141 1 97.56 92 PHE B O 1
ATOM 2398 N N . ASN B 1 93 ? -7.238 5.727 15.148 1 98.12 93 ASN B N 1
ATOM 2399 C CA . ASN B 1 93 ? -8.688 5.883 15.25 1 98.12 93 ASN B CA 1
ATOM 2400 C C . ASN B 1 93 ? -9.336 6.008 13.875 1 98.12 93 ASN B C 1
ATOM 2402 O O . ASN B 1 93 ? -8.727 6.543 12.945 1 98.12 93 ASN B O 1
ATOM 2406 N N . ILE B 1 94 ? -10.453 5.469 13.742 1 98.69 94 ILE B N 1
ATOM 2407 C CA . ILE B 1 94 ? -11.281 5.719 12.57 1 98.69 94 ILE B CA 1
ATOM 2408 C C . ILE B 1 94 ? -12.594 6.367 12.992 1 98.69 94 ILE B C 1
ATOM 2410 O O . ILE B 1 94 ? -13.297 5.855 13.867 1 98.69 94 ILE B O 1
ATOM 2414 N N . GLN B 1 95 ? -12.867 7.465 12.406 1 98.56 95 GLN B N 1
ATOM 2415 C CA . GLN B 1 95 ? -14.031 8.266 12.781 1 98.56 95 GLN B CA 1
ATOM 2416 C C . GLN B 1 95 ? -14.766 8.773 11.547 1 98.56 95 GLN B C 1
ATOM 2418 O O . GLN B 1 95 ? -14.148 9.086 10.531 1 98.56 95 GLN B O 1
ATOM 2423 N N . SER B 1 96 ? -16.109 8.82 11.625 1 98.62 96 SER B N 1
ATOM 2424 C CA . SER B 1 96 ? -16.891 9.398 10.531 1 98.62 96 SER B CA 1
ATOM 2425 C C . SER B 1 96 ? -16.766 10.914 10.508 1 98.62 96 SER B C 1
ATOM 2427 O O . SER B 1 96 ? -16.922 11.57 11.547 1 98.62 96 SER B O 1
ATOM 2429 N N . VAL B 1 97 ? -16.469 11.469 9.344 1 97.56 97 VAL B N 1
ATOM 2430 C CA . VAL B 1 97 ? -16.375 12.914 9.172 1 97.56 97 VAL B CA 1
ATOM 2431 C C . VAL B 1 97 ? -17.766 13.5 8.938 1 97.56 97 VAL B C 1
ATOM 2433 O O . VAL B 1 97 ? -18.016 14.648 9.297 1 97.56 97 VAL B O 1
ATOM 2436 N N . GLU B 1 98 ? -18.656 12.828 8.336 1 97.25 98 GLU B N 1
ATOM 2437 C CA . GLU B 1 98 ? -20.062 13.125 8.094 1 97.25 98 GLU B CA 1
ATOM 2438 C C . GLU B 1 98 ? -20.922 11.875 8.227 1 97.25 98 GLU B C 1
ATOM 2440 O O . GLU B 1 98 ? -20.391 10.773 8.422 1 97.25 98 GLU B O 1
ATOM 2445 N N . LYS B 1 99 ? -22.219 12.055 8.266 1 98.06 99 LYS B N 1
ATOM 2446 C CA . LYS B 1 99 ? -23.094 10.883 8.258 1 98.06 99 LYS B CA 1
ATOM 2447 C C . LYS B 1 99 ? -22.703 9.922 7.137 1 98.06 99 LYS B C 1
ATOM 2449 O O . LYS B 1 99 ? -22.562 10.336 5.984 1 98.06 99 LYS B O 1
ATOM 2454 N N . SER B 1 100 ? -22.453 8.656 7.531 1 98.06 100 SER B N 1
ATOM 2455 C CA . SER B 1 100 ? -21.906 7.711 6.555 1 98.06 100 SER B CA 1
ATOM 2456 C C . SER B 1 100 ? -22.625 6.363 6.641 1 98.06 100 SER B C 1
ATOM 2458 O O . SER B 1 100 ? -23.281 6.066 7.637 1 98.06 100 SER B O 1
ATOM 2460 N N . MET B 1 101 ? -22.672 5.695 5.609 1 98.56 101 MET B N 1
ATOM 2461 C CA . MET B 1 101 ? -23.031 4.285 5.516 1 98.56 101 MET B CA 1
ATOM 2462 C C . MET B 1 101 ? -21.844 3.443 5.051 1 98.56 101 MET B C 1
ATOM 2464 O O . MET B 1 101 ? -21.219 3.748 4.035 1 98.56 101 MET B O 1
ATOM 2468 N N . THR B 1 102 ? -21.531 2.404 5.832 1 98.5 102 THR B N 1
ATOM 2469 C CA . THR B 1 102 ? -20.344 1.61 5.516 1 98.5 102 THR B CA 1
ATOM 2470 C C . THR B 1 102 ? -20.688 0.121 5.52 1 98.5 102 THR B C 1
ATOM 2472 O O . THR B 1 102 ? -21.672 -0.299 6.125 1 98.5 102 THR B O 1
ATOM 2475 N N . LEU B 1 103 ? -19.969 -0.597 4.734 1 98.56 103 LEU B N 1
ATOM 2476 C CA . LEU B 1 103 ? -19.938 -2.047 4.891 1 98.56 103 LEU B CA 1
ATOM 2477 C C . LEU B 1 103 ? -18.781 -2.463 5.805 1 98.56 103 LEU B C 1
ATOM 2479 O O . LEU B 1 103 ? -17.672 -1.947 5.688 1 98.56 103 LEU B O 1
ATOM 2483 N N . VAL B 1 104 ? -19.109 -3.369 6.68 1 98.62 104 VAL B N 1
ATOM 2484 C CA . VAL B 1 104 ? -18.141 -3.836 7.672 1 98.62 104 VAL B CA 1
ATOM 2485 C C . VAL B 1 104 ? -17.75 -5.281 7.375 1 98.62 104 VAL B C 1
ATOM 2487 O O . VAL B 1 104 ? -18.625 -6.133 7.156 1 98.62 104 VAL B O 1
ATOM 2490 N N . LEU B 1 105 ? -16.531 -5.512 7.301 1 98.62 105 LEU B N 1
ATOM 2491 C CA . LEU B 1 105 ? -15.984 -6.852 7.113 1 98.62 105 LEU B CA 1
ATOM 2492 C C . LEU B 1 105 ? -15.031 -7.219 8.242 1 98.62 105 LEU B C 1
ATOM 2494 O O . LEU B 1 105 ? -14.039 -6.52 8.477 1 98.62 105 LEU B O 1
ATOM 2498 N N . SER B 1 106 ? -15.328 -8.281 8.961 1 98.19 106 SER B N 1
ATOM 2499 C CA . SER B 1 106 ? -14.414 -8.758 10 1 98.19 106 SER B CA 1
ATOM 2500 C C . SER B 1 106 ? -13.281 -9.578 9.398 1 98.19 106 SER B C 1
ATOM 2502 O O . SER B 1 106 ? -13.383 -10.062 8.266 1 98.19 106 SER B O 1
ATOM 2504 N N . PHE B 1 107 ? -12.219 -9.703 10.18 1 96.88 107 PHE B N 1
ATOM 2505 C CA . PHE B 1 107 ? -11.094 -10.523 9.734 1 96.88 107 PHE B CA 1
ATOM 2506 C C . PHE B 1 107 ? -11.531 -11.953 9.477 1 96.88 107 PHE B C 1
ATOM 2508 O O . PHE B 1 107 ? -11.18 -12.547 8.453 1 96.88 107 PHE B O 1
ATOM 2515 N N . GLN B 1 108 ? -12.289 -12.516 10.359 1 96.94 108 GLN B N 1
ATOM 2516 C CA . GLN B 1 108 ? -12.758 -13.891 10.234 1 96.94 108 GLN B CA 1
ATOM 2517 C C . GLN B 1 108 ? -13.641 -14.055 9.008 1 96.94 108 GLN B C 1
ATOM 2519 O O . GLN B 1 108 ? -13.5 -15.031 8.258 1 96.94 108 GLN B O 1
ATOM 2524 N N . SER B 1 109 ? -14.531 -13.094 8.867 1 98.12 109 SER B N 1
ATOM 2525 C CA . SER B 1 109 ? -15.414 -13.148 7.703 1 98.12 109 SER B CA 1
ATOM 2526 C C . SER B 1 109 ? -14.625 -13.047 6.402 1 98.12 109 SER B C 1
ATOM 2528 O O . SER B 1 109 ? -14.961 -13.688 5.406 1 98.12 109 SER B O 1
ATOM 2530 N N . GLN B 1 110 ? -13.609 -12.195 6.387 1 97.88 110 GLN B N 1
ATOM 2531 C CA . GLN B 1 110 ? -12.773 -12.07 5.195 1 97.88 110 GLN B CA 1
ATOM 2532 C C . GLN B 1 110 ? -12.109 -13.391 4.84 1 97.88 110 GLN B C 1
ATOM 2534 O O . GLN B 1 110 ? -12.078 -13.789 3.672 1 97.88 110 GLN B O 1
ATOM 2539 N N . GLU B 1 111 ? -11.578 -14.078 5.852 1 96.06 111 GLU B N 1
ATOM 2540 C CA . GLU B 1 111 ? -10.898 -15.344 5.613 1 96.06 111 GLU B CA 1
ATOM 2541 C C . GLU B 1 111 ? -11.852 -16.375 5.012 1 96.06 111 GLU B C 1
ATOM 2543 O O . GLU B 1 111 ? -11.5 -17.078 4.055 1 96.06 111 GLU B O 1
ATOM 2548 N N . ILE B 1 112 ? -13.031 -16.453 5.512 1 97.94 112 ILE B N 1
ATOM 2549 C CA . ILE B 1 112 ? -14.031 -17.391 5.012 1 97.94 112 ILE B CA 1
ATOM 2550 C C . ILE B 1 112 ? -14.469 -16.984 3.607 1 97.94 112 ILE B C 1
ATOM 2552 O O . ILE B 1 112 ? -14.602 -17.828 2.717 1 97.94 112 ILE B O 1
ATOM 2556 N N . LEU B 1 113 ? -14.703 -15.688 3.465 1 98.38 113 LEU B N 1
ATOM 2557 C CA . LEU B 1 113 ? -15.094 -15.133 2.176 1 98.38 113 LEU B CA 1
ATOM 2558 C C . LEU B 1 113 ? -14.094 -15.523 1.09 1 98.38 113 LEU B C 1
ATOM 2560 O O . LEU B 1 113 ? -14.484 -15.977 0.013 1 98.38 113 LEU B O 1
ATOM 2564 N N . LEU B 1 114 ? -12.797 -15.352 1.392 1 96.69 114 LEU B N 1
ATOM 2565 C CA . LEU B 1 114 ? -11.742 -15.578 0.403 1 96.69 114 LEU B CA 1
ATOM 2566 C C . LEU B 1 114 ? -11.609 -17.062 0.087 1 96.69 114 LEU B C 1
ATOM 2568 O O . LEU B 1 114 ? -11.281 -17.438 -1.043 1 96.69 114 LEU B O 1
ATOM 2572 N N . GLN B 1 115 ? -11.875 -17.891 1.041 1 95.31 115 GLN B N 1
ATOM 2573 C CA . GLN B 1 115 ? -11.852 -19.344 0.825 1 95.31 115 GLN B CA 1
ATOM 2574 C C . GLN B 1 115 ? -13.031 -19.781 -0.041 1 95.31 115 GLN B C 1
ATOM 2576 O O . GLN B 1 115 ? -12.867 -20.594 -0.948 1 95.31 115 GLN B O 1
ATOM 2581 N N . LYS B 1 116 ? -14.164 -19.234 0.242 1 96.88 116 LYS B N 1
ATOM 2582 C CA . LYS B 1 116 ? -15.391 -19.625 -0.441 1 96.88 116 LYS B CA 1
ATOM 2583 C C . LYS B 1 116 ? -15.453 -19.031 -1.847 1 96.88 116 LYS B C 1
ATOM 2585 O O . LYS B 1 116 ? -15.984 -19.656 -2.766 1 96.88 116 LYS B O 1
ATOM 2590 N N . HIS B 1 117 ? -14.945 -17.859 -1.998 1 96.69 117 HIS B N 1
ATOM 2591 C CA . HIS B 1 117 ? -14.977 -17.156 -3.27 1 96.69 117 HIS B CA 1
ATOM 2592 C C . HIS B 1 117 ? -13.586 -16.672 -3.668 1 96.69 117 HIS B C 1
ATOM 2594 O O . HIS B 1 117 ? -13.281 -15.484 -3.578 1 96.69 117 HIS B O 1
ATOM 2600 N N . PRO B 1 118 ? -12.82 -17.5 -4.312 1 93.81 118 PRO B N 1
ATOM 2601 C CA . PRO B 1 118 ? -11.43 -17.172 -4.617 1 93.81 118 PRO B CA 1
ATOM 2602 C C . PRO B 1 118 ? -11.289 -15.961 -5.543 1 93.81 118 PRO B C 1
ATOM 2604 O O . PRO B 1 118 ? -10.25 -15.297 -5.547 1 93.81 118 PRO B O 1
ATOM 2607 N N . LYS B 1 119 ? -12.328 -15.656 -6.285 1 94.56 119 LYS B N 1
ATOM 2608 C CA . LYS B 1 119 ? -12.32 -14.469 -7.129 1 94.56 119 LYS B CA 1
ATOM 2609 C C . LYS B 1 119 ? -12.133 -13.203 -6.293 1 94.56 119 LYS B C 1
ATOM 2611 O O . LYS B 1 119 ? -11.633 -12.195 -6.789 1 94.56 119 LYS B O 1
ATOM 2616 N N . MET B 1 120 ? -12.492 -13.297 -5.039 1 96.94 120 MET B N 1
ATOM 2617 C CA . MET B 1 120 ? -12.375 -12.148 -4.152 1 96.94 120 MET B CA 1
ATOM 2618 C C . MET B 1 120 ? -10.922 -11.883 -3.795 1 96.94 120 MET B C 1
ATOM 2620 O O . MET B 1 120 ? -10.57 -10.773 -3.375 1 96.94 120 MET B O 1
ATOM 2624 N N . GLU B 1 121 ? -10.039 -12.906 -3.963 1 96.81 121 GLU B N 1
ATOM 2625 C CA . GLU B 1 121 ? -8.602 -12.656 -3.832 1 96.81 121 GLU B CA 1
ATOM 2626 C C . GLU B 1 121 ? -8.117 -11.664 -4.883 1 96.81 121 GLU B C 1
ATOM 2628 O O . GLU B 1 121 ? -7.32 -10.773 -4.578 1 96.81 121 GLU B O 1
ATOM 2633 N N . ARG B 1 122 ? -8.617 -11.875 -6.074 1 96.19 122 ARG B N 1
ATOM 2634 C CA . ARG B 1 122 ? -8.289 -10.945 -7.145 1 96.19 122 ARG B CA 1
ATOM 2635 C C . ARG B 1 122 ? -8.781 -9.539 -6.816 1 96.19 122 ARG B C 1
ATOM 2637 O O . ARG B 1 122 ? -8.055 -8.555 -7 1 96.19 122 ARG B O 1
ATOM 2644 N N . TYR B 1 123 ? -9.977 -9.43 -6.352 1 97.75 123 TYR B N 1
ATOM 2645 C CA . TYR B 1 123 ? -10.555 -8.141 -5.984 1 97.75 123 TYR B CA 1
ATOM 2646 C C . TYR B 1 123 ? -9.688 -7.422 -4.961 1 97.75 123 TYR B C 1
ATOM 2648 O O . TYR B 1 123 ? -9.258 -6.285 -5.188 1 97.75 123 TYR B O 1
ATOM 2656 N N . PHE B 1 124 ? -9.367 -8.094 -3.852 1 98 124 PHE B N 1
ATOM 2657 C CA . PHE B 1 124 ? -8.633 -7.445 -2.775 1 98 124 PHE B CA 1
ATOM 2658 C C . PHE B 1 124 ? -7.195 -7.172 -3.191 1 98 124 PHE B C 1
ATOM 2660 O O . PHE B 1 124 ? -6.594 -6.184 -2.762 1 98 124 PHE B O 1
ATOM 2667 N N . ARG B 1 125 ? -6.641 -8.055 -4.035 1 97.25 125 ARG B N 1
ATOM 2668 C CA . ARG B 1 125 ? -5.312 -7.781 -4.574 1 97.25 125 ARG B CA 1
ATOM 2669 C C . ARG B 1 125 ? -5.281 -6.441 -5.301 1 97.25 125 ARG B C 1
ATOM 2671 O O . ARG B 1 125 ? -4.391 -5.621 -5.066 1 97.25 125 ARG B O 1
ATOM 2678 N N . MET B 1 126 ? -6.234 -6.207 -6.109 1 96.94 126 MET B N 1
ATOM 2679 C CA . MET B 1 126 ? -6.305 -4.969 -6.883 1 96.94 126 MET B CA 1
ATOM 2680 C C . MET B 1 126 ? -6.547 -3.771 -5.969 1 96.94 126 MET B C 1
ATOM 2682 O O . MET B 1 126 ? -5.984 -2.697 -6.184 1 96.94 126 MET B O 1
ATOM 2686 N N . ILE B 1 127 ? -7.332 -3.965 -4.977 1 97.56 127 ILE B N 1
ATOM 2687 C CA . ILE B 1 127 ? -7.613 -2.904 -4.02 1 97.56 127 ILE B CA 1
ATOM 2688 C C . ILE B 1 127 ? -6.328 -2.51 -3.295 1 97.56 127 ILE B C 1
ATOM 2690 O O . ILE B 1 127 ? -5.984 -1.327 -3.23 1 97.56 127 ILE B O 1
ATOM 2694 N N . TYR B 1 128 ? -5.605 -3.48 -2.805 1 97.81 128 TYR B N 1
ATOM 2695 C CA . TYR B 1 128 ? -4.375 -3.199 -2.076 1 97.81 128 TYR B CA 1
ATOM 2696 C C . TYR B 1 128 ? -3.305 -2.646 -3.008 1 97.81 128 TYR B C 1
ATOM 2698 O O . TYR B 1 128 ? -2.5 -1.799 -2.609 1 97.81 128 TYR B O 1
ATOM 2706 N N . GLN B 1 129 ? -3.256 -3.164 -4.195 1 97.06 129 GLN B N 1
ATOM 2707 C CA . GLN B 1 129 ? -2.307 -2.668 -5.188 1 97.06 129 GLN B CA 1
ATOM 2708 C C . GLN B 1 129 ? -2.512 -1.179 -5.449 1 97.06 129 GLN B C 1
ATOM 2710 O O . GLN B 1 129 ? -1.549 -0.41 -5.477 1 97.06 129 GLN B O 1
ATOM 2715 N N . ARG B 1 130 ? -3.719 -0.767 -5.562 1 96.19 130 ARG B N 1
ATOM 2716 C CA . ARG B 1 130 ? -4.047 0.633 -5.809 1 96.19 130 ARG B CA 1
ATOM 2717 C C . ARG B 1 130 ? -3.781 1.484 -4.574 1 96.19 130 ARG B C 1
ATOM 2719 O O . ARG B 1 130 ? -3.287 2.609 -4.684 1 96.19 130 ARG B O 1
ATOM 2726 N N . ALA B 1 131 ? -4.168 0.932 -3.484 1 96.31 131 ALA B N 1
ATOM 2727 C CA . ALA B 1 131 ? -3.914 1.645 -2.236 1 96.31 131 ALA B CA 1
ATOM 2728 C C . ALA B 1 131 ? -2.42 1.853 -2.018 1 96.31 131 ALA B C 1
ATOM 2730 O O . ALA B 1 131 ? -1.99 2.932 -1.601 1 96.31 131 ALA B O 1
ATOM 2731 N N . TYR B 1 132 ? -1.646 0.84 -2.271 1 97.19 132 TYR B N 1
ATOM 2732 C CA . TYR B 1 132 ? -0.197 0.925 -2.133 1 97.19 132 TYR B CA 1
ATOM 2733 C C . TYR B 1 132 ? 0.387 1.935 -3.113 1 97.19 132 TYR B C 1
ATOM 2735 O O . TYR B 1 132 ? 1.224 2.76 -2.738 1 97.19 132 TYR B O 1
ATOM 2743 N N . ALA B 1 133 ? -0.074 1.901 -4.359 1 96.38 133 ALA B N 1
ATOM 2744 C CA . ALA B 1 133 ? 0.364 2.857 -5.371 1 96.38 133 ALA B CA 1
ATOM 2745 C C . ALA B 1 133 ? 0.104 4.293 -4.922 1 96.38 133 ALA B C 1
ATOM 2747 O O . ALA B 1 133 ? 0.975 5.156 -5.047 1 96.38 133 ALA B O 1
ATOM 2748 N N . ALA B 1 134 ? -1.036 4.52 -4.41 1 93.5 134 ALA B N 1
ATOM 2749 C CA . ALA B 1 134 ? -1.401 5.848 -3.914 1 93.5 134 ALA B CA 1
ATOM 2750 C C . ALA B 1 134 ? -0.5 6.27 -2.758 1 93.5 134 ALA B C 1
ATOM 2752 O O . ALA B 1 134 ? -0.097 7.43 -2.67 1 93.5 134 ALA B O 1
ATOM 2753 N N . SER B 1 135 ? -0.222 5.312 -1.902 1 94.31 135 SER B N 1
ATOM 2754 C CA . SER B 1 135 ? 0.631 5.605 -0.755 1 94.31 135 SER B CA 1
ATOM 2755 C C . SER B 1 135 ? 2.055 5.934 -1.195 1 94.31 135 SER B C 1
ATOM 2757 O O . SER B 1 135 ? 2.703 6.809 -0.615 1 94.31 135 SER B O 1
ATOM 2759 N N . GLU B 1 136 ? 2.562 5.172 -2.168 1 93.19 136 GLU B N 1
ATOM 2760 C CA . GLU B 1 136 ? 3.877 5.461 -2.73 1 93.19 136 GLU B CA 1
ATOM 2761 C C . GLU B 1 136 ? 3.938 6.879 -3.291 1 93.19 136 GLU B C 1
ATOM 2763 O O . GLU B 1 136 ? 4.91 7.602 -3.062 1 93.19 136 GLU B O 1
ATOM 2768 N N . ARG B 1 137 ? 2.934 7.262 -3.984 1 90.88 137 ARG B N 1
ATOM 2769 C CA . ARG B 1 137 ? 2.871 8.602 -4.559 1 90.88 137 ARG B CA 1
ATOM 2770 C C . ARG B 1 137 ? 2.807 9.664 -3.465 1 90.88 137 ARG B C 1
ATOM 2772 O O . ARG B 1 137 ? 3.439 10.719 -3.578 1 90.88 137 ARG B O 1
ATOM 2779 N N . ARG B 1 138 ? 2.045 9.383 -2.494 1 90 138 ARG B N 1
ATOM 2780 C CA . ARG B 1 138 ? 1.943 10.312 -1.374 1 90 138 ARG B CA 1
ATOM 2781 C C . ARG B 1 138 ? 3.299 10.523 -0.708 1 90 138 ARG B C 1
ATOM 2783 O O . ARG B 1 138 ? 3.67 11.648 -0.38 1 90 138 ARG B O 1
ATOM 2790 N N . ILE B 1 139 ? 4.031 9.477 -0.511 1 91 139 ILE B N 1
ATOM 2791 C CA . ILE B 1 139 ? 5.355 9.555 0.091 1 91 139 ILE B CA 1
ATOM 2792 C C . ILE B 1 139 ? 6.273 10.414 -0.78 1 91 139 ILE B C 1
ATOM 2794 O O . ILE B 1 139 ? 7 11.266 -0.272 1 91 139 ILE B O 1
ATOM 2798 N N . ARG B 1 140 ? 6.184 10.219 -2.055 1 90.44 140 ARG B N 1
ATOM 2799 C CA . ARG B 1 140 ? 6.961 11.062 -2.963 1 90.44 140 ARG B CA 1
ATOM 2800 C C . ARG B 1 140 ? 6.605 12.531 -2.793 1 90.44 140 ARG B C 1
ATOM 2802 O O . ARG B 1 140 ? 7.492 13.383 -2.709 1 90.44 140 ARG B O 1
ATOM 2809 N N . TYR B 1 141 ? 5.316 12.828 -2.736 1 88.31 141 TYR B N 1
ATOM 2810 C CA . TYR B 1 141 ? 4.855 14.203 -2.611 1 88.31 141 TYR B CA 1
ATOM 2811 C C . TYR B 1 141 ? 5.348 14.828 -1.311 1 88.31 141 TYR B C 1
ATOM 2813 O O . TYR B 1 141 ? 5.723 16 -1.281 1 88.31 141 TYR B O 1
ATOM 2821 N N . LEU B 1 142 ? 5.359 14.039 -0.281 1 85.69 142 LEU B N 1
ATOM 2822 C CA . LEU B 1 142 ? 5.805 14.523 1.02 1 85.69 142 LEU B CA 1
ATOM 2823 C C . LEU B 1 142 ? 7.285 14.891 0.985 1 85.69 142 LEU B C 1
ATOM 2825 O O . LEU B 1 142 ? 7.723 15.781 1.717 1 85.69 1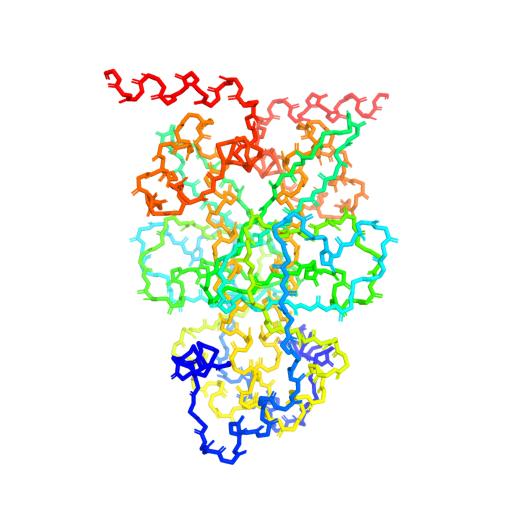42 LEU B O 1
ATOM 2829 N N . TYR B 1 143 ? 8.039 14.266 0.091 1 84.19 143 TYR B N 1
ATOM 2830 C CA . TYR B 1 143 ? 9.461 14.562 -0.05 1 84.19 143 TYR B CA 1
ATOM 2831 C C . TYR B 1 143 ? 9.68 15.734 -1.004 1 84.19 143 TYR B C 1
ATOM 2833 O O . TYR B 1 143 ? 10.617 16.516 -0.829 1 84.19 143 TYR B O 1
ATOM 2841 N N . GLU B 1 144 ? 8.883 15.859 -1.956 1 85.31 144 GLU B N 1
ATOM 2842 C CA . GLU B 1 144 ? 9.148 16.75 -3.082 1 85.31 144 GLU B CA 1
ATOM 2843 C C . GLU B 1 144 ? 8.547 18.141 -2.844 1 85.31 144 GLU B C 1
ATOM 2845 O O . GLU B 1 144 ? 9.164 19.156 -3.188 1 85.31 144 GLU B O 1
ATOM 2850 N N . TYR B 1 145 ? 7.379 18.125 -2.271 1 85.31 145 TYR B N 1
ATOM 2851 C CA . TYR B 1 145 ? 6.629 19.375 -2.193 1 85.31 145 TYR B CA 1
ATOM 2852 C C . TYR B 1 145 ? 6.77 20 -0.813 1 85.31 145 TYR B C 1
ATOM 2854 O O . TYR B 1 145 ? 6.867 19.297 0.193 1 85.31 145 TYR B O 1
ATOM 2862 N N . SER B 1 146 ? 6.824 21.328 -0.893 1 83.06 146 SER B N 1
ATOM 2863 C CA . SER B 1 146 ? 6.566 22.047 0.35 1 83.06 146 SER B CA 1
ATOM 2864 C C . SER B 1 146 ? 5.125 21.859 0.807 1 83.06 146 SER B C 1
ATOM 2866 O O . SER B 1 146 ? 4.281 21.391 0.043 1 83.06 146 SER B O 1
ATOM 2868 N N . ARG B 1 147 ? 4.938 22.234 2.023 1 78.69 147 ARG B N 1
ATOM 2869 C CA . ARG B 1 147 ? 3.584 22.125 2.564 1 78.69 147 ARG B CA 1
ATOM 2870 C C . ARG B 1 147 ? 2.594 22.922 1.717 1 78.69 147 ARG B C 1
ATOM 2872 O O . ARG B 1 147 ? 1.482 22.453 1.455 1 78.69 147 ARG B O 1
ATOM 2879 N N . GLU B 1 148 ? 2.992 24.016 1.261 1 83.19 148 GLU B N 1
ATOM 2880 C CA . GLU B 1 148 ? 2.141 24.859 0.424 1 83.19 148 GLU B CA 1
ATOM 2881 C C . GLU B 1 148 ? 1.887 24.203 -0.933 1 83.19 148 GLU B C 1
ATOM 2883 O O . GLU B 1 148 ? 0.752 24.188 -1.415 1 83.19 148 GLU B O 1
ATOM 2888 N N . GLU B 1 149 ? 2.916 23.688 -1.454 1 86.69 149 GLU B N 1
ATOM 2889 C CA . GLU B 1 149 ? 2.801 23.031 -2.75 1 86.69 149 GLU B CA 1
ATOM 2890 C C . GLU B 1 149 ? 1.908 21.797 -2.66 1 86.69 149 GLU B C 1
ATOM 2892 O O . GLU B 1 149 ? 1.141 21.516 -3.582 1 86.69 149 GLU B O 1
ATOM 2897 N N . LEU B 1 150 ? 2.098 21.156 -1.531 1 85.81 150 LEU B N 1
ATOM 2898 C CA . LEU B 1 150 ? 1.289 19.953 -1.315 1 85.81 150 LEU B CA 1
ATOM 2899 C C . LEU B 1 150 ? -0.196 20.297 -1.283 1 85.81 150 LEU B C 1
ATOM 2901 O O . LEU B 1 150 ? -1.017 19.594 -1.866 1 85.81 150 LEU B O 1
ATOM 2905 N N . TYR B 1 151 ? -0.552 21.344 -0.624 1 86.25 151 TYR B N 1
ATOM 2906 C CA . TYR B 1 151 ? -1.94 21.781 -0.562 1 86.25 151 TYR B CA 1
ATOM 2907 C C . TYR B 1 151 ? -2.463 22.141 -1.95 1 86.25 151 TYR B C 1
ATOM 2909 O O . TYR B 1 151 ? -3.586 21.766 -2.309 1 86.25 151 TYR B O 1
ATOM 2917 N N . HIS B 1 152 ? -1.674 22.828 -2.67 1 86.88 152 HIS B N 1
ATOM 2918 C CA . HIS B 1 152 ? -2.072 23.234 -4.016 1 86.88 152 HIS B CA 1
ATOM 2919 C C . HIS B 1 152 ? -2.307 22.016 -4.902 1 86.88 152 HIS B C 1
ATOM 2921 O O . HIS B 1 152 ? -3.281 21.969 -5.656 1 86.88 152 HIS B O 1
ATOM 2927 N N . HIS B 1 153 ? -1.372 21.172 -4.789 1 87.06 153 HIS B N 1
ATOM 2928 C CA . HIS B 1 153 ? -1.499 19.938 -5.566 1 87.06 153 HIS B CA 1
ATOM 2929 C C . HIS B 1 153 ? -2.77 19.188 -5.195 1 87.06 153 HIS B C 1
ATOM 2931 O O . HIS B 1 153 ? -3.539 18.797 -6.074 1 87.06 153 HIS B O 1
ATOM 2937 N N . PHE B 1 154 ? -2.998 19.031 -3.945 1 85.38 154 PHE B N 1
ATOM 2938 C CA . PHE B 1 154 ? -4.164 18.312 -3.447 1 85.38 154 PHE B CA 1
ATOM 2939 C C . PHE B 1 154 ? -5.453 19.031 -3.852 1 85.38 154 PHE B C 1
ATOM 2941 O O . PHE B 1 154 ? -6.402 18.391 -4.305 1 85.38 154 PHE B O 1
ATOM 2948 N N . SER B 1 155 ? -5.488 20.281 -3.686 1 85.75 155 SER B N 1
ATOM 2949 C CA . SER B 1 155 ? -6.676 21.078 -3.973 1 85.75 155 SER B CA 1
ATOM 2950 C C . SER B 1 155 ? -7.004 21.062 -5.461 1 85.75 155 SER B C 1
ATOM 2952 O O . SER B 1 155 ? -8.172 21.172 -5.848 1 85.75 155 SER B O 1
ATOM 2954 N N . THR B 1 156 ? -5.973 21 -6.289 1 86.5 156 THR B N 1
ATOM 2955 C CA . THR B 1 156 ? -6.164 21 -7.738 1 86.5 156 THR B CA 1
ATOM 2956 C C . THR B 1 156 ? -6.602 19.625 -8.219 1 86.5 156 THR B C 1
ATOM 2958 O O . THR B 1 156 ? -7.477 19.516 -9.078 1 86.5 156 THR B O 1
ATOM 2961 N N . GLN B 1 157 ? -6.016 18.609 -7.652 1 83.38 157 GLN B N 1
ATOM 2962 C CA . GLN B 1 157 ? -6.277 17.25 -8.117 1 83.38 157 GLN B CA 1
ATOM 2963 C C . GLN B 1 157 ? -7.594 16.719 -7.555 1 83.38 157 GLN B C 1
ATOM 2965 O O . GLN B 1 157 ? -8.289 15.953 -8.219 1 83.38 157 GLN B O 1
ATOM 2970 N N . TYR B 1 158 ? -7.883 17.125 -6.355 1 85 158 TYR B N 1
ATOM 2971 C CA . TYR B 1 158 ? -9.062 16.578 -5.695 1 85 158 TYR B CA 1
ATOM 2972 C C . TYR B 1 158 ? -9.93 17.688 -5.125 1 85 158 TYR B C 1
ATOM 2974 O O . TYR B 1 158 ? -10.266 17.672 -3.939 1 85 158 TYR B O 1
ATOM 2982 N N . PRO B 1 159 ? -10.453 18.531 -5.93 1 83.94 159 PRO B N 1
ATOM 2983 C CA . PRO B 1 159 ? -11.227 19.672 -5.438 1 83.94 159 PRO B CA 1
ATOM 2984 C C . PRO B 1 159 ? -12.523 19.25 -4.738 1 83.94 159 PRO B C 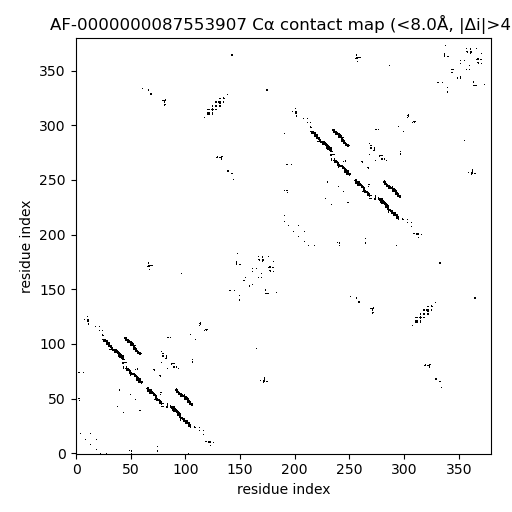1
ATOM 2986 O O . PRO B 1 159 ? -12.891 19.812 -3.711 1 83.94 159 PRO B O 1
ATOM 2989 N N . TRP B 1 160 ? -13.188 18.281 -5.355 1 82.5 160 TRP B N 1
ATOM 2990 C CA . TRP B 1 160 ? -14.453 17.812 -4.785 1 82.5 160 TRP B CA 1
ATOM 2991 C C . TRP B 1 160 ? -14.234 17.188 -3.412 1 82.5 160 TRP B C 1
ATOM 2993 O O . TRP B 1 160 ? -15.117 17.234 -2.553 1 82.5 160 TRP B O 1
ATOM 3003 N N . PHE B 1 161 ? -13.086 16.641 -3.182 1 82.31 161 PHE B N 1
ATOM 3004 C CA . PHE B 1 161 ? -12.711 16.016 -1.918 1 82.31 161 PHE B CA 1
ATOM 3005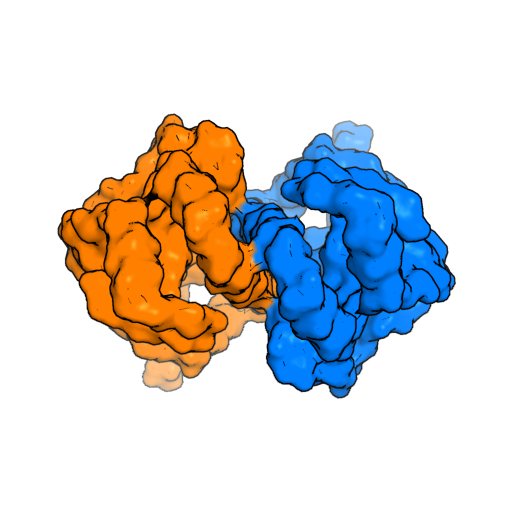 C C . PHE B 1 161 ? -12.438 17.062 -0.854 1 82.31 161 PHE B C 1
ATOM 3007 O O . PHE B 1 161 ? -12.906 16.953 0.279 1 82.31 161 PHE B O 1
ATOM 3014 N N . ILE B 1 162 ? -11.852 18.141 -1.274 1 81 162 ILE B N 1
ATOM 3015 C CA . ILE B 1 162 ? -11.461 19.203 -0.351 1 81 162 ILE B CA 1
ATOM 3016 C C . ILE B 1 162 ? -12.695 19.969 0.107 1 81 162 ILE B C 1
ATOM 3018 O O . ILE B 1 162 ? -12.773 20.406 1.257 1 81 162 ILE B O 1
ATOM 3022 N N . GLN B 1 163 ? -13.594 20.078 -0.755 1 84.31 163 GLN B N 1
ATOM 3023 C CA . GLN B 1 163 ? -14.797 20.859 -0.45 1 84.31 163 GLN B CA 1
ATOM 3024 C C . GLN B 1 163 ? -15.68 20.125 0.551 1 84.31 163 GLN B C 1
ATOM 3026 O O . GLN B 1 163 ? -16.438 20.75 1.293 1 84.31 163 GLN B O 1
ATOM 3031 N N . ARG B 1 164 ? -15.523 18.906 0.645 1 89.31 164 ARG B N 1
ATOM 3032 C CA . ARG B 1 164 ? -16.391 18.062 1.463 1 89.31 164 ARG B CA 1
ATOM 3033 C C . ARG B 1 164 ? -15.836 17.906 2.873 1 89.31 164 ARG B C 1
ATOM 3035 O O . ARG B 1 164 ? -16.594 17.641 3.816 1 89.31 164 ARG B O 1
ATOM 3042 N N . ILE B 1 165 ? -14.648 18.094 3.051 1 91.5 165 ILE B N 1
ATOM 3043 C CA . ILE B 1 165 ? -13.961 17.828 4.309 1 91.5 165 ILE B CA 1
ATOM 3044 C C . ILE B 1 165 ? -13.68 19.141 5.031 1 91.5 165 ILE B C 1
ATOM 3046 O O . ILE B 1 165 ? -13.211 20.109 4.418 1 91.5 165 ILE B O 1
ATOM 3050 N N . PRO B 1 166 ? -13.992 19.172 6.305 1 92.12 166 PRO B N 1
ATOM 3051 C CA . PRO B 1 166 ? -13.656 20.375 7.066 1 92.12 166 PRO B CA 1
ATOM 3052 C C . PRO B 1 166 ? -12.195 20.766 6.918 1 92.12 166 PRO B C 1
ATOM 3054 O O . PRO B 1 166 ? -11.312 19.906 6.914 1 92.12 166 PRO B O 1
ATOM 3057 N N . GLN B 1 167 ? -11.969 22.016 6.938 1 87.62 167 GLN B N 1
ATOM 3058 C CA . GLN B 1 167 ? -10.648 22.562 6.66 1 87.62 167 GLN B CA 1
ATOM 3059 C C . GLN B 1 167 ? -9.633 22.125 7.715 1 87.62 167 GLN B C 1
ATOM 3061 O O . GLN B 1 167 ? -8.469 21.875 7.398 1 87.62 167 GLN B O 1
ATOM 3066 N N . TYR B 1 168 ? -10.156 22.125 8.945 1 90.81 168 TYR B N 1
ATOM 3067 C CA . TYR B 1 168 ? -9.227 21.781 10.016 1 90.81 168 TYR B CA 1
ATOM 3068 C C . TYR B 1 168 ? -8.734 20.344 9.867 1 90.81 168 TYR B C 1
ATOM 3070 O O . TYR B 1 168 ? -7.602 20.031 10.234 1 90.81 168 TYR B O 1
ATOM 3078 N N . LEU B 1 169 ? -9.523 19.438 9.32 1 93.12 169 LEU B N 1
ATOM 3079 C CA . LEU B 1 169 ? -9.117 18.047 9.078 1 93.12 169 LEU B CA 1
ATOM 3080 C C . LEU B 1 169 ? -8.148 17.969 7.898 1 93.12 169 LEU B C 1
ATOM 3082 O O . LEU B 1 169 ? -7.211 17.172 7.914 1 93.12 169 LEU B O 1
ATOM 3086 N N . ILE B 1 170 ? -8.391 18.812 6.926 1 90.81 170 ILE B N 1
ATOM 3087 C CA . ILE B 1 170 ? -7.484 18.891 5.785 1 90.81 170 ILE B CA 1
ATOM 3088 C C . ILE B 1 170 ? -6.113 19.375 6.25 1 90.81 170 ILE B C 1
ATOM 3090 O O . ILE B 1 170 ? -5.082 18.859 5.812 1 90.81 170 ILE B O 1
ATOM 3094 N N . ALA B 1 171 ? -6.141 20.391 7.117 1 89.31 171 ALA B N 1
ATOM 3095 C CA . ALA B 1 171 ? -4.902 20.906 7.695 1 89.31 171 ALA B CA 1
ATOM 3096 C C . ALA B 1 171 ? -4.133 19.797 8.414 1 89.31 171 ALA B C 1
ATOM 3098 O O . ALA B 1 171 ? -2.92 19.672 8.242 1 89.31 171 ALA B O 1
ATOM 3099 N N . SER B 1 172 ? -4.875 19.047 9.211 1 90 172 SER B N 1
ATOM 3100 C CA . SER B 1 172 ? -4.289 17.922 9.93 1 90 172 SER B CA 1
ATOM 3101 C C . SER B 1 172 ? -3.682 16.906 8.961 1 90 172 SER B C 1
ATOM 3103 O O . SER B 1 172 ? -2.553 16.453 9.156 1 90 172 SER B O 1
ATOM 3105 N N . PHE B 1 173 ? -4.367 16.594 7.891 1 90.38 173 PHE B N 1
ATOM 3106 C CA . PHE B 1 173 ? -3.957 15.625 6.883 1 90.38 173 PHE B CA 1
ATOM 3107 C C . PHE B 1 173 ? -2.695 16.094 6.168 1 90.38 173 PHE B C 1
ATOM 3109 O O . PHE B 1 173 ? -1.817 15.281 5.859 1 90.38 173 PHE B O 1
ATOM 3116 N N . LEU B 1 174 ? -2.637 17.328 5.984 1 86.69 174 LEU B N 1
ATOM 3117 C CA . LEU B 1 174 ? -1.511 17.891 5.242 1 86.69 174 LEU B CA 1
ATOM 3118 C C . LEU B 1 174 ? -0.38 18.281 6.184 1 86.69 174 LEU B C 1
ATOM 3120 O O . LEU B 1 174 ? 0.677 18.734 5.738 1 86.69 174 LEU B O 1
ATOM 3124 N N . GLY B 1 175 ? -0.609 18.078 7.477 1 81.44 175 GLY B N 1
ATOM 3125 C CA . GLY B 1 175 ? 0.42 18.375 8.461 1 81.44 175 GLY B CA 1
ATOM 3126 C C . GLY B 1 175 ? 0.55 19.859 8.773 1 81.44 175 GLY B C 1
ATOM 3127 O O . GLY B 1 175 ? 1.657 20.359 8.984 1 81.44 175 GLY B O 1
ATOM 3128 N N . PHE B 1 176 ? -0.541 20.531 8.633 1 78 176 PHE B N 1
ATOM 3129 C CA . PHE B 1 176 ? -0.625 21.969 8.906 1 78 176 PHE B CA 1
ATOM 3130 C C . PHE B 1 176 ? -1.321 22.219 10.234 1 78 176 PHE B C 1
ATOM 3132 O O . PHE B 1 176 ? -2.08 21.375 10.719 1 78 176 PHE B O 1
ATOM 3139 N N . THR B 1 177 ? -0.929 23.406 10.703 1 78.31 177 THR B N 1
ATOM 3140 C CA . THR B 1 177 ? -1.895 23.953 11.641 1 78.31 177 THR B CA 1
ATOM 3141 C C . THR B 1 177 ? -3.094 24.547 10.898 1 78.31 177 THR B C 1
ATOM 3143 O O . THR B 1 177 ? -2.971 24.969 9.75 1 78.31 177 THR B O 1
ATOM 3146 N N . PRO B 1 178 ? -4.246 24.422 11.523 1 79.88 178 PRO B N 1
ATOM 3147 C CA . PRO B 1 178 ? -5.422 25.016 10.875 1 79.88 178 PRO B CA 1
ATOM 3148 C C . PRO B 1 178 ? -5.203 26.469 10.461 1 79.88 178 PRO B C 1
ATOM 3150 O O . PRO B 1 178 ? -5.645 26.875 9.391 1 79.88 178 PRO B O 1
ATOM 3153 N N . GLU B 1 179 ? -4.484 27.172 11.234 1 79 179 GLU B N 1
ATOM 3154 C CA . GLU B 1 179 ? -4.207 28.578 10.977 1 79 179 GLU B CA 1
ATOM 3155 C C . GLU B 1 179 ? -3.34 28.75 9.727 1 79 179 GLU B C 1
ATOM 3157 O O . GLU B 1 179 ? -3.574 29.641 8.922 1 79 179 GLU B O 1
ATOM 3162 N N . TYR B 1 180 ? -2.414 27.938 9.609 1 76.44 180 TYR B N 1
ATOM 3163 C CA . TYR B 1 180 ? -1.518 28.016 8.461 1 76.44 180 TYR B CA 1
ATOM 3164 C C . TYR B 1 180 ? -2.256 27.688 7.168 1 76.44 180 TYR B C 1
ATOM 3166 O O . TYR B 1 180 ? -2.049 28.344 6.141 1 76.44 180 TYR B O 1
ATOM 3174 N N . LEU B 1 181 ? -3.123 26.719 7.164 1 79.88 181 LEU B N 1
ATOM 3175 C CA . LEU B 1 181 ? -3.912 26.375 5.988 1 79.88 181 LEU B CA 1
ATOM 3176 C C . LEU B 1 181 ? -4.805 27.531 5.566 1 79.88 181 LEU B C 1
ATOM 3178 O O . LEU B 1 181 ? -4.949 27.812 4.375 1 79.88 181 LEU B O 1
ATOM 3182 N N . SER B 1 182 ? -5.375 28.188 6.512 1 78.56 182 SER B N 1
ATOM 3183 C CA . SER B 1 182 ? -6.211 29.359 6.234 1 78.56 182 SER B CA 1
ATOM 3184 C C . SER B 1 182 ? -5.418 30.438 5.516 1 78.56 182 SER B C 1
ATOM 3186 O O . SER B 1 182 ? -5.93 31.078 4.59 1 78.56 182 SER B O 1
ATOM 3188 N N . GLU B 1 183 ? -4.195 30.562 5.949 1 77.31 183 GLU B N 1
ATOM 3189 C CA . GLU B 1 183 ? -3.324 31.547 5.328 1 77.31 183 GLU B CA 1
ATOM 3190 C C . GLU B 1 183 ? -3.021 31.188 3.877 1 77.31 183 GLU B C 1
ATOM 3192 O O . GLU B 1 183 ? -3.023 32.062 3 1 77.31 183 GLU B O 1
ATOM 3197 N N . ILE B 1 184 ? -2.717 29.891 3.66 1 77.69 184 ILE B N 1
ATOM 3198 C CA . ILE B 1 184 ? -2.396 29.406 2.318 1 77.69 184 ILE B CA 1
ATOM 3199 C C . ILE B 1 184 ? -3.607 29.594 1.405 1 77.69 184 ILE B C 1
ATOM 3201 O O . ILE B 1 184 ? -3.469 30 0.253 1 77.69 184 ILE B O 1
ATOM 3205 N N . ARG B 1 185 ? -4.793 29.312 1.913 1 78.19 185 ARG B N 1
ATOM 3206 C CA . ARG B 1 185 ? -6.023 29.422 1.137 1 78.19 185 ARG B CA 1
ATOM 3207 C C . ARG B 1 185 ? -6.328 30.875 0.788 1 78.19 185 ARG B C 1
ATOM 3209 O O . ARG B 1 185 ? -6.805 31.172 -0.312 1 78.19 185 ARG B O 1
ATOM 3216 N N . ALA B 1 186 ? -6.043 31.719 1.74 1 72.44 186 ALA B N 1
ATOM 3217 C CA . ALA B 1 186 ? -6.258 33.156 1.523 1 72.44 186 ALA B CA 1
ATOM 3218 C C . ALA B 1 186 ? -5.352 33.688 0.417 1 72.44 186 ALA B C 1
ATOM 3220 O O . ALA B 1 186 ? -5.766 34.531 -0.388 1 72.44 186 ALA B O 1
ATOM 3221 N N . LYS B 1 187 ? -4.117 33.125 0.381 1 73.25 187 LYS B N 1
ATOM 3222 C CA . LYS B 1 187 ? -3.156 33.531 -0.642 1 73.25 187 LYS B CA 1
ATOM 3223 C C . LYS B 1 187 ? -3.596 33.062 -2.025 1 73.25 187 LYS B C 1
ATOM 3225 O O . LYS B 1 187 ? -3.305 33.719 -3.031 1 73.25 187 LYS B O 1
ATOM 3230 N N . LEU B 1 188 ? -4.25 31.938 -2.107 1 66.44 188 LEU B N 1
ATOM 3231 C CA . LEU B 1 188 ? -4.699 31.375 -3.373 1 66.44 188 LEU B CA 1
ATOM 3232 C C . LEU B 1 188 ? -5.941 32.094 -3.881 1 66.44 188 LEU B C 1
ATOM 3234 O O . LEU B 1 188 ? -6.164 32.188 -5.09 1 66.44 188 LEU B O 1
ATOM 3238 N N . ARG B 1 189 ? -6.828 32.594 -2.975 1 61.41 189 ARG B N 1
ATOM 3239 C CA . ARG B 1 189 ? -8.023 33.344 -3.361 1 61.41 189 ARG B CA 1
ATOM 3240 C C . ARG B 1 189 ? -7.676 34.75 -3.799 1 61.41 189 ARG B C 1
ATOM 3242 O O . ARG B 1 189 ? -8.469 35.406 -4.477 1 61.41 189 ARG B O 1
ATOM 3249 N N . SER B 1 190 ? -6.527 35.156 -3.469 1 53.5 190 SER B N 1
ATOM 3250 C CA . SER B 1 190 ? -6.148 36.5 -3.879 1 53.5 190 SER B CA 1
ATOM 3251 C C . SER B 1 190 ? -5.508 36.5 -5.262 1 53.5 190 SER B C 1
ATOM 3253 O O . SER B 1 190 ? -4.824 35.562 -5.633 1 53.5 190 SER B O 1
#

Solvent-accessible surface area (backbone atoms only — not comparable to full-atom values): 19848 Å² total; per-residue (Å²): 111,65,58,54,51,57,55,47,56,75,69,45,90,71,52,70,68,56,45,52,58,58,54,67,53,46,42,81,42,80,40,51,57,68,35,69,79,40,57,51,74,34,66,29,53,54,37,36,35,26,58,36,44,30,38,34,34,28,33,66,46,97,87,67,46,71,38,34,77,46,75,25,37,61,82,28,68,50,60,59,54,55,23,34,79,64,58,28,65,25,70,44,27,30,32,24,73,32,61,26,34,29,37,36,35,38,56,68,43,49,56,52,47,37,70,76,35,56,69,49,28,48,44,50,21,52,51,27,42,50,53,28,25,51,47,54,50,49,54,49,43,68,71,72,38,51,68,67,52,44,49,52,51,46,48,69,76,36,44,75,60,54,73,72,44,58,63,58,56,51,13,23,50,66,72,39,52,51,67,56,43,52,51,54,51,51,58,68,75,95,110,64,57,53,52,58,55,48,57,75,69,46,89,71,54,70,68,56,44,52,58,60,53,67,54,47,43,81,45,78,40,52,58,68,36,70,80,39,56,51,75,35,64,30,52,54,37,36,35,24,58,36,46,32,38,34,33,27,33,66,46,98,88,68,45,70,39,34,78,45,76,24,39,60,83,28,68,50,61,59,54,55,22,36,79,65,56,27,66,26,68,44,27,30,32,24,71,33,60,25,34,29,36,38,35,37,55,68,42,48,55,52,46,37,70,75,36,56,68,50,27,48,44,51,22,54,52,27,42,51,52,28,26,52,47,55,50,49,53,50,44,68,71,72,37,51,70,67,50,42,50,50,51,46,46,68,74,37,44,75,59,53,73,71,44,59,63,57,56,50,14,24,51,66,72,40,52,50,67,56,44,52,51,55,51,53,56,67,74,94

Sequence (380 aa):
MEIFKAHLAKFISVDEDELTSILSFFEVLEVKKKQNLMIGGEVCRFMYFVEKGCLRKFFINEKGIEQTTEFAIENWWITDTFAFERQAISEFNIQSVEKSMTLVLSFQSQEILLQKHPKMERYFRMIYQRAYAASERRIRYLYEYSREELYHHFSTQYPWFIQRIPQYLIASFLGFTPEYLSEIRAKLRSMEIFKAHLAKFISVDEDELTSILSFFEVLEVKKKQNLMIGGEVCRFMYFVEKGCLRKFFINEKGIEQTTEFAIENWWITDTFAFERQAISEFNIQSVEKSMTLVLSFQSQEILLQKHPKMERYFRMIYQRAYAASERRIRYLYEYSREELYHHFSTQYPWFIQRIPQYLIASFLGFTPEYLSEIRAKLRS

Radius of gyration: 21.44 Å; Cα contacts (8 Å, |Δi|>4): 648; chains: 2; bounding box: 55×66×42 Å

pLDDT: mean 92.72, std 7.48, range [53.25, 98.75]

Nearest PDB structures (foldseek):
  3dn7-assembly1_A  TM=9.817E-01  e=2.283E-19  Cytophaga hutchinsonii ATCC 33406
  1cgp-assembly1_B  TM=8.231E-01  e=3.769E-10  Escherichia coli
  3rpq-assembly1_B  TM=7.676E-01  e=3.769E-10  Escherichia coli K-12
  1hw5-assembly1_B  TM=7.351E-01  e=8.964E-10  Escherichia coli
  4i0b-assembly1_A  TM=7.014E-01  e=1.015E-09  Escherichia coli K-12